Protein AF-A0AA36IV49-F1 (afdb_monomer)

Solvent-accessible surface area (backbone atoms only — not comparable to full-atom values): 16093 Å² total; per-residue (Å²): 130,88,48,65,39,66,54,90,81,41,72,54,57,78,68,76,46,79,55,60,28,55,92,92,51,62,43,22,56,80,76,30,64,68,56,35,51,57,26,57,74,36,74,70,32,39,54,48,52,48,50,54,49,69,67,44,83,55,65,68,63,36,50,59,53,50,68,61,41,59,74,89,51,40,64,59,48,53,53,53,53,76,62,61,45,52,22,64,20,46,98,88,40,71,29,67,52,38,70,33,85,71,86,52,51,37,56,37,91,51,101,77,60,68,21,22,65,91,42,29,70,66,60,40,47,62,35,52,76,35,92,63,24,57,58,49,54,55,44,49,57,50,46,56,54,48,50,58,66,39,55,73,54,62,78,63,70,61,80,82,78,49,73,67,56,51,49,55,50,51,53,50,53,52,52,50,51,51,51,50,35,62,74,56,70,51,74,92,73,76,84,59,92,89,60,87,76,75,57,77,58,79,66,80,80,57,84,86,45,74,69,42,42,21,49,48,49,16,60,33,54,36,45,47,26,28,22,73,77,75,66,46,83,38,81,47,78,92,41,76,65,44,42,75,43,91,49,68,60,59,36,63,44,82,78,31,68,73,54,36,53,50,64,79,50,63,74,80,76,79,80,129

Radius of gyration: 28.38 Å; Cα contacts (8 Å, |Δi|>4): 246; chains: 1; bounding box: 61×55×82 Å

Sequence (272 aa):
MPRLCQNTDCCFAKMGGRQRVAAGAECCMFCDHEAMETACLAASGRRSVLRSLKAMTEPIFRNIALEQVPTEYKGHFSRGLASARFCGGFEGEACVFALQKTGGPARVEKRQAGSCLFCDPVAVGAKVDMLGGVEEIAGARTRADIQTLLKPKQRRLGAPATAAQKKIYRERVLADKARGRKHAGRPKERAAPGAVVDNSAPAPPAKRSAKAAGLERWALHCAWAQCEACGLMLARDLTQKSLTRDQKVTAPPLQCRRYRSARDHPAPKLAD

Secondary structure (DSSP, 8-state):
-PPPP--TT-HHHHTT--PPPPTT-SS-TTT-HHHHHHHHHSHHHHHHHHHHHHH--SHHHHHHHHHTS-HHHHHHHHHHHHT--B---BTTB--HHHH-SSS---B-SSTT-SS-GGG-HHHHHHHHTSTTHHHHHHHHHHHHHHHHHHHHHHTT--SPPPHHHHHHHHHHHHHHHHHHHHHTT--SSPPPTT----S---PPP--S-HHHHHHHHHHHHTSEEEETTT--EEEPP--HHHHHS---SEE-GGG-HHHHHHHHSPPPPPP-

pLDDT: mean 74.3, std 14.41, range [42.06, 97.5]

Nearest PDB structures (foldseek):
  7p7p-assembly1_A  TM=3.913E-01  e=8.236E+00  Homo sapiens

Mean predicted aligned error: 19.76 Å

Structure (mmCIF, N/CA/C/O backbone):
data_AF-A0AA36IV49-F1
#
_entry.id   AF-A0AA36IV49-F1
#
loop_
_atom_site.group_PDB
_atom_site.id
_atom_site.type_symbol
_atom_site.label_atom_id
_atom_site.label_alt_id
_atom_site.label_comp_id
_atom_site.label_asym_id
_atom_site.label_entity_id
_atom_site.label_seq_id
_atom_site.pdbx_PDB_ins_code
_atom_site.Cartn_x
_atom_site.Cartn_y
_atom_site.Cartn_z
_atom_site.occupancy
_atom_site.B_iso_or_equiv
_atom_site.auth_seq_id
_atom_site.auth_comp_id
_atom_site.auth_asym_id
_atom_site.auth_atom_id
_atom_site.pdbx_PDB_model_num
ATOM 1 N N . MET A 1 1 ? -5.137 17.772 9.068 1.00 52.72 1 MET A N 1
ATOM 2 C CA . MET A 1 1 ? -4.355 16.844 9.916 1.00 52.72 1 MET A CA 1
ATOM 3 C C . MET A 1 1 ? -5.345 15.958 10.669 1.00 52.72 1 MET A C 1
ATOM 5 O O . MET A 1 1 ? -6.340 16.512 11.119 1.00 52.72 1 MET A O 1
ATOM 9 N N . PRO A 1 2 ? -5.179 14.625 10.751 1.00 59.16 2 PRO A N 1
ATOM 10 C CA . PRO A 1 2 ? -6.019 13.811 11.634 1.00 59.16 2 PRO A CA 1
ATOM 11 C C . PRO A 1 2 ? -5.780 14.231 13.091 1.00 59.16 2 PRO A C 1
ATOM 13 O O . PRO A 1 2 ? -4.623 14.350 13.491 1.00 59.16 2 PRO A O 1
ATOM 16 N N . ARG A 1 3 ? -6.854 14.491 13.846 1.00 74.62 3 ARG A N 1
ATOM 17 C CA . ARG A 1 3 ? -6.775 14.832 15.273 1.00 74.62 3 ARG A CA 1
ATOM 18 C C . ARG A 1 3 ? -6.528 13.561 16.089 1.00 74.62 3 ARG A C 1
ATOM 20 O O . ARG A 1 3 ? -7.108 12.514 15.783 1.00 74.62 3 ARG A O 1
ATOM 27 N N . LEU A 1 4 ? -5.624 13.660 17.060 1.00 82.56 4 LEU A N 1
ATOM 28 C CA . LEU A 1 4 ? -5.376 12.622 18.060 1.00 82.56 4 LEU A CA 1
ATOM 29 C C . LEU A 1 4 ? -6.402 12.754 19.192 1.00 82.56 4 LEU A C 1
ATOM 31 O O . LEU A 1 4 ? -6.992 13.819 19.359 1.00 82.56 4 LEU A O 1
ATOM 35 N N . CYS A 1 5 ? -6.615 11.663 19.927 1.00 87.81 5 CYS A N 1
ATOM 36 C CA . CYS A 1 5 ? -7.454 11.654 21.124 1.00 87.81 5 CYS A CA 1
ATOM 37 C C . CYS A 1 5 ? -6.896 12.634 22.161 1.00 87.81 5 CYS A C 1
ATOM 39 O O . CYS A 1 5 ? -5.693 12.602 22.416 1.00 87.81 5 CYS A O 1
ATOM 41 N N . GLN A 1 6 ? -7.754 13.477 22.741 1.00 87.81 6 GLN A N 1
ATOM 42 C CA . GLN A 1 6 ? -7.341 14.462 23.745 1.00 87.81 6 GLN A CA 1
ATOM 43 C C . GLN A 1 6 ? -7.248 13.882 25.163 1.00 87.81 6 GLN A C 1
ATOM 45 O O . GLN A 1 6 ? -6.562 14.457 26.000 1.00 87.81 6 GLN A O 1
ATOM 50 N N . ASN A 1 7 ? -7.869 12.725 25.426 1.00 88.44 7 ASN A N 1
ATOM 51 C CA . ASN A 1 7 ? -7.731 12.034 26.709 1.00 88.44 7 ASN A CA 1
ATOM 52 C C . ASN A 1 7 ? -6.258 11.632 26.956 1.00 88.44 7 ASN A C 1
ATOM 54 O O . ASN A 1 7 ? -5.695 10.815 26.219 1.00 88.44 7 ASN A O 1
ATOM 58 N N . THR A 1 8 ? -5.656 12.201 28.004 1.00 85.06 8 THR A N 1
ATOM 59 C CA . THR A 1 8 ? -4.257 11.999 28.424 1.00 85.06 8 THR A CA 1
ATOM 60 C C . THR A 1 8 ? -3.951 10.556 28.817 1.00 85.06 8 THR A C 1
ATOM 62 O O . THR A 1 8 ? -2.810 10.101 28.679 1.00 85.06 8 THR A O 1
ATOM 65 N N . ASP A 1 9 ? -4.976 9.810 29.217 1.00 86.88 9 ASP A N 1
ATOM 66 C CA . ASP A 1 9 ? -4.894 8.406 29.616 1.00 86.88 9 ASP A CA 1
ATOM 67 C C . ASP A 1 9 ? -5.326 7.450 28.505 1.00 86.88 9 ASP A C 1
ATOM 69 O O . ASP A 1 9 ? -5.416 6.239 28.702 1.00 86.88 9 ASP A O 1
ATOM 73 N N . CYS A 1 10 ? -5.510 7.962 27.283 1.00 87.69 10 CYS A N 1
ATOM 74 C CA . CYS A 1 10 ? -5.779 7.131 26.122 1.00 87.69 10 CYS A CA 1
ATOM 75 C C . CYS A 1 10 ? -4.578 6.221 25.817 1.00 87.69 10 CYS A C 1
ATOM 77 O O . CYS A 1 10 ? -3.611 6.610 25.150 1.00 87.69 10 CYS A O 1
ATOM 79 N N . CYS A 1 11 ? -4.677 4.962 26.242 1.00 84.12 11 CYS A N 1
ATOM 80 C CA . CYS A 1 11 ? -3.698 3.917 25.946 1.00 84.12 11 CYS A CA 1
ATOM 81 C C . CYS A 1 11 ? -3.511 3.701 24.430 1.00 84.12 11 CYS A C 1
ATOM 83 O O . CYS A 1 11 ? -2.431 3.315 23.984 1.00 84.12 11 CYS A O 1
ATOM 85 N N . PHE A 1 12 ? -4.518 4.042 23.616 1.00 81.06 12 PHE A N 1
ATOM 86 C CA . PHE A 1 12 ? -4.453 3.943 22.157 1.00 81.06 12 PHE A CA 1
ATOM 87 C C . PHE A 1 12 ? -3.630 5.060 21.503 1.00 81.06 12 PHE A C 1
ATOM 89 O O . PHE A 1 12 ? -2.969 4.809 20.497 1.00 81.06 12 PHE A O 1
ATOM 96 N N . ALA A 1 13 ? -3.640 6.277 22.059 1.00 76.88 13 ALA A N 1
ATOM 97 C CA . ALA A 1 13 ? -2.910 7.418 21.505 1.00 76.88 13 ALA A CA 1
ATOM 98 C C . ALA A 1 13 ? -1.395 7.322 21.754 1.00 76.88 13 ALA A C 1
ATOM 100 O O . ALA A 1 13 ? -0.606 7.685 20.879 1.00 76.88 13 ALA A O 1
ATOM 101 N N . LYS A 1 14 ? -0.989 6.789 22.916 1.00 71.00 14 LYS A N 1
ATOM 102 C CA . LYS A 1 14 ? 0.421 6.699 23.342 1.00 71.00 14 LYS A CA 1
ATOM 103 C C . LYS A 1 14 ? 1.276 5.764 22.470 1.00 71.00 14 LYS A C 1
ATOM 105 O O . LYS A 1 14 ? 2.475 5.974 22.351 1.00 71.00 14 LYS A O 1
ATOM 110 N N . MET A 1 15 ? 0.675 4.778 21.801 1.00 63.12 15 MET A N 1
ATOM 111 C CA . MET A 1 15 ? 1.409 3.676 21.151 1.00 63.12 15 MET A CA 1
ATOM 112 C C . MET A 1 15 ? 1.498 3.780 19.618 1.00 63.12 15 MET A C 1
ATOM 114 O O . MET A 1 15 ? 1.665 2.782 18.919 1.00 63.12 15 MET A O 1
ATOM 118 N N . GLY A 1 16 ? 1.346 4.979 19.046 1.00 54.44 16 GLY A N 1
ATOM 119 C CA . GLY A 1 16 ? 1.478 5.200 17.595 1.00 54.44 16 GLY A CA 1
ATOM 120 C C . GLY A 1 16 ? 0.308 4.669 16.751 1.00 54.44 16 GLY A C 1
ATOM 121 O O . GLY A 1 16 ? 0.227 4.950 15.548 1.00 54.44 16 GLY A O 1
ATOM 122 N N . GLY A 1 17 ? -0.649 3.978 17.376 1.00 56.47 17 GLY A N 1
ATOM 123 C CA . GLY A 1 17 ? -1.964 3.706 16.820 1.00 56.47 17 GLY A CA 1
ATOM 124 C C . GLY A 1 17 ? -2.728 5.016 16.701 1.00 56.47 17 GLY A C 1
ATOM 125 O O . GLY A 1 17 ? -3.335 5.483 17.653 1.00 56.47 17 GLY A O 1
ATOM 126 N N . ARG A 1 18 ? -2.697 5.648 15.524 1.00 58.72 18 ARG A N 1
ATOM 127 C CA . ARG A 1 18 ? -3.462 6.875 15.248 1.00 58.72 18 ARG A CA 1
ATOM 128 C C . ARG A 1 18 ? -4.962 6.562 15.189 1.00 58.72 18 ARG A C 1
ATOM 130 O O . ARG A 1 18 ? -5.554 6.637 14.106 1.00 58.72 18 ARG A O 1
ATOM 137 N N . GLN A 1 19 ? -5.567 6.173 16.314 1.00 69.31 19 GLN A N 1
ATOM 138 C CA . GLN A 1 19 ? -7.015 6.142 16.459 1.00 69.31 19 GLN A CA 1
ATOM 139 C C . GLN A 1 19 ? -7.506 7.550 16.170 1.00 69.31 19 GLN A C 1
ATOM 141 O O . GLN A 1 19 ? -7.058 8.532 16.763 1.00 69.31 19 GLN A O 1
ATOM 146 N N . ARG A 1 20 ? -8.328 7.646 15.131 1.00 72.44 20 ARG A N 1
ATOM 147 C CA . ARG A 1 20 ? -8.752 8.933 14.603 1.00 72.44 20 ARG A CA 1
ATOM 148 C C . ARG A 1 20 ? -9.962 9.376 15.387 1.00 72.44 20 ARG A C 1
ATOM 150 O O . ARG A 1 20 ? -10.909 8.610 15.539 1.00 72.44 20 ARG A O 1
ATOM 157 N N . VAL A 1 21 ? -9.928 10.624 15.809 1.00 81.00 21 VAL A N 1
ATOM 158 C CA . VAL A 1 21 ? -11.097 11.283 16.364 1.00 81.00 21 VAL A CA 1
ATOM 159 C C . VAL A 1 21 ? -11.998 11.724 15.208 1.00 81.00 21 VAL A C 1
ATOM 161 O O . VAL A 1 21 ? -11.503 12.167 14.162 1.00 81.00 21 VAL A O 1
ATOM 164 N N . ALA A 1 22 ? -13.310 11.530 15.356 1.00 77.38 22 ALA A N 1
ATOM 165 C CA . ALA A 1 22 ? -14.288 12.020 14.391 1.00 77.38 22 ALA A CA 1
ATOM 166 C C . ALA A 1 22 ? -14.249 13.557 14.323 1.00 77.38 22 ALA A C 1
ATOM 168 O O . ALA A 1 22 ? -13.763 14.225 15.235 1.00 77.38 22 ALA A O 1
ATOM 169 N N . ALA A 1 23 ? -14.730 14.139 13.225 1.00 76.38 23 ALA A N 1
ATOM 170 C CA . ALA A 1 23 ? -14.831 15.592 13.141 1.00 76.38 23 ALA A CA 1
ATOM 171 C C . ALA A 1 23 ? -15.814 16.091 14.214 1.00 76.38 23 ALA A C 1
ATOM 173 O O . ALA A 1 23 ? -16.956 15.650 14.228 1.00 76.38 23 ALA A O 1
ATOM 174 N N . GLY A 1 24 ? -15.350 16.972 15.104 1.00 82.75 24 GLY A N 1
ATOM 175 C CA . GLY A 1 24 ? -16.152 17.512 16.208 1.00 82.75 24 GLY A CA 1
ATOM 176 C C . GLY A 1 24 ? -16.057 16.741 17.527 1.00 82.75 24 GLY A C 1
ATOM 177 O O . GLY A 1 24 ? -16.502 17.265 18.535 1.00 82.75 24 GLY A O 1
ATOM 178 N N . ALA A 1 25 ? -15.438 15.558 17.552 1.00 85.56 25 ALA A N 1
ATOM 179 C CA . ALA A 1 25 ? -15.198 14.835 18.799 1.00 85.56 25 ALA A CA 1
ATOM 180 C C . ALA A 1 25 ? -13.862 15.252 19.444 1.00 85.56 25 ALA A C 1
ATOM 182 O O . ALA A 1 25 ? -12.925 15.676 18.753 1.00 85.56 25 ALA A O 1
ATOM 183 N N . GLU A 1 26 ? -13.772 15.104 20.765 1.00 87.12 26 GLU A N 1
ATOM 184 C CA . GLU A 1 26 ? -12.554 15.347 21.557 1.00 87.12 26 GLU A CA 1
ATOM 185 C C . GLU A 1 26 ? -11.795 14.041 21.844 1.00 87.12 26 GLU A C 1
ATOM 187 O O . GLU A 1 26 ? -10.559 13.993 21.829 1.00 87.12 26 GLU A O 1
ATOM 192 N N . CYS A 1 27 ? -12.537 12.942 21.994 1.00 90.62 27 CYS A N 1
ATOM 193 C CA . CYS A 1 27 ? -12.022 11.622 22.335 1.00 90.62 27 CYS A CA 1
ATOM 194 C C . CYS A 1 27 ? -12.157 10.626 21.176 1.00 90.62 27 CYS A C 1
ATOM 196 O O . CYS A 1 27 ? -12.997 10.756 20.285 1.00 90.62 27 CYS A O 1
ATOM 198 N N . CYS A 1 28 ? -11.295 9.605 21.152 1.00 91.00 28 CYS A N 1
ATOM 199 C CA . CYS A 1 28 ? -11.477 8.493 20.224 1.00 91.00 28 CYS A CA 1
ATOM 200 C C . CYS A 1 28 ? -12.662 7.624 20.657 1.00 91.00 28 CYS A C 1
ATOM 202 O O . CYS A 1 28 ? -13.015 7.596 21.831 1.00 91.00 28 CYS A O 1
ATOM 204 N N . MET A 1 29 ? -13.209 6.840 19.727 1.00 92.25 29 MET A N 1
ATOM 205 C CA . MET A 1 29 ? -14.388 6.005 19.991 1.00 92.25 29 MET A CA 1
ATOM 206 C C . MET A 1 29 ? -14.214 4.972 21.114 1.00 92.25 29 MET A C 1
ATOM 208 O O . MET A 1 29 ? -15.203 4.451 21.589 1.00 92.25 29 MET A O 1
ATOM 212 N N . PHE A 1 30 ? -12.981 4.634 21.510 1.00 93.31 30 PHE A N 1
ATOM 213 C CA . PHE A 1 30 ? -12.718 3.703 22.618 1.00 93.31 30 PHE A CA 1
ATOM 214 C C . PHE A 1 30 ? -12.578 4.404 23.976 1.00 93.31 30 PHE A C 1
ATOM 216 O O . PHE A 1 30 ? -12.456 3.731 24.988 1.00 93.31 30 PHE A O 1
ATOM 223 N N . CYS A 1 31 ? -12.544 5.737 23.994 1.00 93.06 31 CYS A N 1
ATOM 224 C CA . CYS A 1 31 ? -12.509 6.548 25.212 1.00 93.06 31 CYS A CA 1
ATOM 225 C C . CYS A 1 31 ? -13.849 7.249 25.482 1.00 93.06 31 CYS A C 1
ATOM 227 O O . CYS A 1 31 ? -13.958 7.957 26.473 1.00 93.06 31 CYS A O 1
ATOM 229 N N . ASP A 1 32 ? -14.824 7.093 24.588 1.00 93.50 32 ASP A N 1
ATOM 230 C CA . ASP A 1 32 ? -16.143 7.714 24.646 1.00 93.50 32 ASP A CA 1
ATOM 231 C C . ASP A 1 32 ? -17.195 6.600 24.556 1.00 93.50 32 ASP A C 1
ATOM 233 O O . ASP A 1 32 ? -17.377 5.983 23.499 1.00 93.50 32 ASP A O 1
ATOM 237 N N . HIS A 1 33 ? -17.821 6.294 25.695 1.00 93.38 33 HIS A N 1
ATOM 238 C CA . HIS A 1 33 ? -18.758 5.180 25.825 1.00 93.38 33 HIS A CA 1
ATOM 239 C C . HIS A 1 33 ? -20.028 5.408 24.994 1.00 93.38 33 HIS A C 1
ATOM 241 O O . HIS A 1 33 ? -20.476 4.497 24.298 1.00 93.38 33 HIS A O 1
ATOM 247 N N . GLU A 1 34 ? -20.555 6.634 24.981 1.00 94.19 34 GLU A N 1
ATOM 248 C CA . GLU A 1 34 ? -21.747 6.990 24.203 1.00 94.19 34 GLU A CA 1
ATOM 249 C C . GLU A 1 34 ? -21.477 6.879 22.697 1.00 94.19 34 GLU A C 1
ATOM 251 O O . GLU A 1 34 ? -22.286 6.326 21.940 1.00 94.19 34 GLU A O 1
ATOM 256 N N . ALA A 1 35 ? -20.302 7.330 22.243 1.00 93.06 35 ALA A N 1
ATOM 257 C CA . ALA A 1 35 ? -19.902 7.180 20.848 1.00 93.06 35 ALA A CA 1
ATOM 258 C C . ALA A 1 35 ? -19.701 5.707 20.452 1.00 93.06 35 ALA A C 1
ATOM 260 O O . ALA A 1 35 ? -20.051 5.323 19.328 1.00 93.06 35 ALA A O 1
ATOM 261 N N . MET A 1 36 ? -19.148 4.871 21.341 1.00 95.69 36 MET A N 1
ATOM 262 C CA . MET A 1 36 ? -19.016 3.427 21.112 1.00 95.69 36 MET A CA 1
ATOM 263 C C . MET A 1 36 ? -20.385 2.757 20.984 1.00 95.69 36 MET A C 1
ATOM 265 O O . MET A 1 36 ? -20.605 1.982 20.048 1.00 95.69 36 MET A O 1
ATOM 269 N N . GLU A 1 37 ? -21.306 3.064 21.892 1.00 96.06 37 GLU A N 1
ATOM 270 C CA . GLU A 1 37 ? -22.657 2.511 21.910 1.00 96.06 37 GLU A CA 1
ATOM 271 C C . GLU A 1 37 ? -23.435 2.915 20.654 1.00 96.06 37 GLU A C 1
ATOM 273 O O . GLU A 1 37 ? -23.913 2.054 19.907 1.00 96.06 37 GLU A O 1
ATOM 278 N N . THR A 1 38 ? -23.415 4.206 20.317 1.00 95.62 38 THR A N 1
ATOM 279 C CA . THR A 1 38 ? -24.004 4.743 19.081 1.00 95.62 38 THR A CA 1
ATOM 280 C C . THR A 1 38 ? -23.428 4.056 17.839 1.00 95.62 38 THR A C 1
ATOM 282 O O . THR A 1 38 ? -24.157 3.670 16.918 1.00 95.62 38 THR A O 1
ATOM 285 N N . ALA A 1 39 ? -22.108 3.838 17.798 1.00 95.44 39 ALA A N 1
ATOM 286 C CA . ALA A 1 39 ? -21.469 3.116 16.703 1.00 95.44 39 ALA A CA 1
ATOM 287 C C . ALA A 1 39 ? -21.885 1.635 16.657 1.00 95.44 39 ALA A C 1
ATOM 289 O O . ALA A 1 39 ? -21.989 1.063 15.568 1.00 95.44 39 ALA A O 1
ATOM 290 N N . CYS A 1 40 ? -22.127 0.999 17.802 1.00 97.19 40 CYS A N 1
ATOM 291 C CA . CYS A 1 40 ? -22.553 -0.394 17.866 1.00 97.19 40 CYS A CA 1
ATOM 292 C C . CYS A 1 40 ? -23.998 -0.598 17.400 1.00 97.19 40 CYS A C 1
ATOM 294 O O . CYS A 1 40 ? -24.274 -1.645 16.813 1.00 97.19 40 CYS A O 1
ATOM 296 N N . LEU A 1 41 ? -24.882 0.394 17.544 1.00 96.62 41 LEU A N 1
ATOM 297 C CA . LEU A 1 41 ? -26.258 0.339 17.029 1.00 96.62 41 LEU A CA 1
ATOM 298 C C . LEU A 1 41 ? -26.299 0.293 15.490 1.00 96.62 41 LEU A C 1
ATOM 300 O O . LEU A 1 41 ? -27.043 -0.492 14.890 1.00 96.62 41 LEU A O 1
ATOM 304 N N . ALA A 1 42 ? -25.429 1.052 14.820 1.00 96.31 42 ALA A N 1
ATOM 305 C CA . ALA A 1 42 ? -25.372 1.106 13.361 1.00 96.31 42 ALA A CA 1
ATOM 306 C C . ALA A 1 42 ? -24.496 -0.007 12.747 1.00 96.31 42 ALA A C 1
ATOM 308 O O . ALA A 1 42 ? -23.351 -0.231 13.139 1.00 96.31 42 ALA A O 1
ATOM 309 N N . ALA A 1 43 ? -24.963 -0.657 11.674 1.00 93.75 43 ALA A N 1
ATOM 310 C CA . ALA A 1 43 ? -24.171 -1.674 10.966 1.00 93.75 43 ALA A CA 1
ATOM 311 C C . ALA A 1 43 ? -22.846 -1.124 10.393 1.00 93.75 43 ALA A C 1
ATOM 313 O O . ALA A 1 43 ? -21.823 -1.816 10.378 1.00 93.75 43 ALA A O 1
ATOM 314 N N . SER A 1 44 ? -22.851 0.126 9.923 1.00 90.56 44 SER A N 1
ATOM 315 C CA . SER A 1 44 ? -21.656 0.837 9.454 1.00 90.56 44 SER A CA 1
ATOM 316 C C . SER A 1 44 ? -20.678 1.128 10.597 1.00 90.56 44 SER A C 1
ATOM 318 O O . SER A 1 44 ? -19.468 0.947 10.422 1.00 90.56 44 SER A O 1
ATOM 320 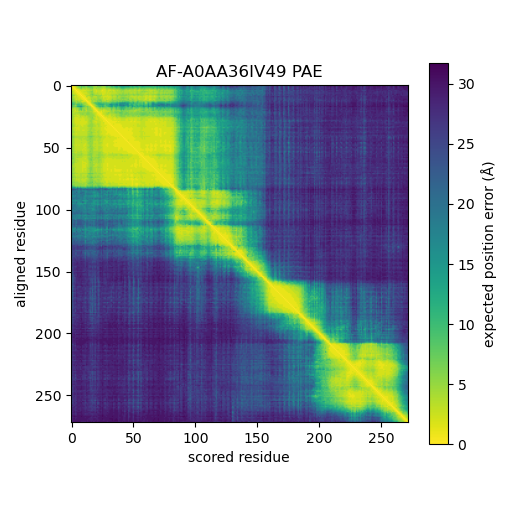N N . GLY A 1 45 ? -21.193 1.505 11.770 1.00 93.62 45 GLY A N 1
ATOM 321 C CA . GLY A 1 45 ? -20.407 1.737 12.976 1.00 93.62 45 GLY A CA 1
ATOM 322 C C . GLY A 1 45 ? -19.758 0.451 13.488 1.00 93.62 45 GLY A C 1
ATOM 323 O O . GLY A 1 45 ? -18.537 0.425 13.639 1.00 93.62 45 GLY A O 1
ATOM 324 N N . ARG A 1 46 ? -20.499 -0.668 13.565 1.00 95.62 46 ARG A N 1
ATOM 325 C CA . ARG A 1 46 ? -19.934 -1.999 13.880 1.00 95.62 46 ARG A CA 1
ATOM 326 C C . ARG A 1 46 ? -18.794 -2.384 12.938 1.00 95.62 46 ARG A C 1
ATOM 328 O O . ARG A 1 46 ? -17.735 -2.827 13.376 1.00 95.62 46 ARG A O 1
ATOM 335 N N . ARG A 1 47 ? -18.941 -2.159 11.626 1.00 90.88 47 ARG A N 1
ATOM 336 C CA . ARG A 1 47 ? -17.839 -2.393 10.668 1.00 90.88 47 ARG A CA 1
ATOM 337 C C . ARG A 1 47 ? -16.626 -1.498 10.944 1.00 90.88 47 ARG A C 1
ATOM 339 O O . ARG A 1 47 ? -15.497 -1.938 10.721 1.00 90.88 47 ARG A O 1
ATOM 346 N N . SER A 1 48 ? -16.843 -0.261 11.387 1.00 90.00 48 SER A N 1
ATOM 347 C CA . SER A 1 48 ? -15.775 0.676 11.749 1.00 90.00 48 SER A CA 1
ATOM 348 C C . SER A 1 48 ? -15.025 0.211 12.999 1.00 90.00 48 SER A C 1
ATOM 350 O O . SER A 1 48 ? -13.804 0.065 12.945 1.00 90.00 48 SER A O 1
ATOM 352 N N . VAL A 1 49 ? -15.749 -0.132 14.069 1.00 93.38 49 VAL A N 1
ATOM 353 C CA . VAL A 1 49 ? -15.182 -0.661 15.321 1.00 93.38 49 VAL A CA 1
ATOM 354 C C . VAL A 1 49 ? -14.395 -1.942 15.049 1.00 93.38 49 VAL A C 1
ATOM 356 O O . VAL A 1 49 ? -13.224 -2.039 15.410 1.00 93.38 49 VAL A O 1
ATOM 359 N N . LEU A 1 50 ? -14.967 -2.889 14.296 1.00 92.75 50 LEU A N 1
ATOM 360 C CA . LEU A 1 50 ? -14.280 -4.133 13.944 1.00 92.75 50 LEU A CA 1
ATOM 361 C C . LEU A 1 50 ? -13.003 -3.877 13.131 1.00 92.75 50 LEU A C 1
ATOM 363 O O . LEU A 1 50 ? -11.996 -4.557 13.318 1.00 92.75 50 LEU A O 1
ATOM 367 N N . ARG A 1 51 ? -13.018 -2.898 12.219 1.00 86.50 51 ARG A N 1
ATOM 368 C CA . ARG A 1 51 ? -11.823 -2.507 11.462 1.00 86.50 51 ARG A CA 1
ATOM 369 C C . ARG A 1 51 ? -10.745 -1.941 12.385 1.00 86.50 51 ARG A C 1
ATOM 371 O O . ARG A 1 51 ? -9.583 -2.293 12.202 1.00 86.50 51 ARG A O 1
ATOM 378 N N . SER A 1 52 ? -11.124 -1.100 13.343 1.00 88.31 52 SER A N 1
ATOM 379 C CA . SER A 1 52 ? -10.212 -0.547 14.345 1.00 88.31 52 SER A CA 1
ATOM 380 C C . SER A 1 52 ? -9.605 -1.644 15.219 1.00 88.31 52 SER A C 1
ATOM 382 O O . SER A 1 52 ? -8.386 -1.690 15.349 1.00 88.31 52 SER A O 1
ATOM 384 N N . LEU A 1 53 ? -10.417 -2.582 15.716 1.00 89.88 53 LEU A N 1
ATOM 385 C CA . LEU A 1 53 ? -9.949 -3.732 16.499 1.00 89.88 53 LEU A CA 1
ATOM 386 C C . LEU A 1 53 ? -9.002 -4.640 15.692 1.00 89.88 53 LEU A C 1
ATOM 388 O O . LEU A 1 53 ? -7.999 -5.109 16.217 1.00 89.88 53 LEU A O 1
ATOM 392 N N . LYS A 1 54 ? -9.267 -4.858 14.394 1.00 86.06 54 LYS A N 1
ATOM 393 C CA . LYS A 1 54 ? -8.374 -5.627 13.499 1.00 86.06 54 LYS A CA 1
ATOM 394 C C . LYS A 1 54 ? -7.058 -4.918 13.180 1.00 86.06 54 LYS A C 1
ATOM 396 O O . LYS A 1 54 ? -6.114 -5.577 12.759 1.00 86.06 54 LYS A O 1
ATOM 401 N N . ALA A 1 55 ? -7.017 -3.593 13.295 1.00 80.00 55 ALA A N 1
ATOM 402 C CA . ALA A 1 55 ? -5.807 -2.812 13.065 1.00 80.00 55 ALA A CA 1
ATOM 403 C C . ALA A 1 55 ? -4.879 -2.793 14.291 1.00 80.00 55 ALA A C 1
ATOM 405 O O . ALA A 1 55 ? -3.716 -2.424 14.154 1.00 80.00 55 ALA A O 1
ATOM 406 N N . MET A 1 56 ? -5.377 -3.186 15.468 1.00 84.25 56 MET A N 1
ATOM 407 C CA . MET A 1 56 ? -4.566 -3.356 16.671 1.00 84.25 56 MET A CA 1
ATOM 408 C C . MET A 1 56 ? -3.774 -4.662 16.555 1.00 84.25 56 MET A C 1
ATOM 410 O O . MET A 1 56 ? -4.353 -5.749 16.540 1.00 84.25 56 MET A O 1
ATOM 414 N N . THR A 1 57 ? -2.451 -4.548 16.431 1.00 75.44 57 THR A N 1
ATOM 415 C CA . THR A 1 57 ? -1.545 -5.701 16.337 1.00 75.44 57 THR A CA 1
ATOM 416 C C . THR A 1 57 ? -1.366 -6.387 17.686 1.00 75.44 57 THR A C 1
ATOM 418 O O . THR A 1 57 ? -1.411 -7.613 17.756 1.00 75.44 57 THR A O 1
ATOM 421 N N . GLU A 1 58 ? -1.235 -5.603 18.756 1.00 81.06 58 GLU A N 1
ATOM 422 C CA . GLU A 1 58 ? -0.993 -6.123 20.102 1.00 81.06 58 GLU A CA 1
ATOM 423 C C . GLU A 1 58 ? -2.279 -6.672 20.748 1.00 81.06 58 GLU A C 1
ATOM 425 O O . GLU A 1 58 ? -3.284 -5.950 20.830 1.00 81.06 58 GLU A O 1
ATOM 430 N N . PRO A 1 59 ? -2.270 -7.920 21.257 1.00 83.94 59 PRO A N 1
ATOM 431 C CA . PRO A 1 59 ? -3.428 -8.528 21.911 1.00 83.94 59 PRO A CA 1
ATOM 432 C C . PRO A 1 59 ? -3.930 -7.752 23.129 1.00 83.94 59 PRO A C 1
ATOM 434 O O . PRO A 1 59 ? -5.137 -7.617 23.293 1.00 83.94 59 PRO A O 1
ATOM 437 N N . ILE A 1 60 ? -3.019 -7.203 23.938 1.00 87.12 60 ILE A N 1
ATOM 438 C CA . ILE A 1 60 ? -3.354 -6.490 25.179 1.00 87.12 60 ILE A CA 1
ATOM 439 C C . ILE A 1 60 ? -4.279 -5.302 24.889 1.00 87.12 60 ILE A C 1
ATOM 441 O O . ILE A 1 60 ? -5.365 -5.210 25.452 1.00 87.12 60 ILE A O 1
ATOM 445 N N . PHE A 1 61 ? -3.915 -4.432 23.942 1.00 86.31 61 PHE A N 1
ATOM 446 C CA . PHE A 1 61 ? -4.740 -3.267 23.598 1.00 86.31 61 PHE A CA 1
ATOM 447 C C . PHE A 1 61 ? -6.062 -3.654 22.951 1.00 86.31 61 PHE A C 1
ATOM 449 O O . PHE A 1 61 ? -7.078 -3.005 23.180 1.00 86.31 61 PHE A O 1
ATOM 456 N N . ARG A 1 62 ? -6.062 -4.723 22.152 1.00 89.81 62 ARG A N 1
ATOM 457 C CA . ARG A 1 62 ? -7.291 -5.255 21.569 1.00 89.81 62 ARG A CA 1
ATOM 458 C C . ARG A 1 62 ? -8.245 -5.773 22.646 1.00 89.81 62 ARG A C 1
ATOM 460 O O . ARG A 1 62 ? -9.442 -5.546 22.513 1.00 89.81 62 ARG A O 1
ATOM 467 N N . ASN A 1 63 ? -7.737 -6.414 23.696 1.00 90.69 63 ASN A N 1
ATOM 468 C CA . ASN A 1 63 ? -8.551 -6.882 24.818 1.00 90.69 63 ASN A CA 1
ATOM 469 C C . ASN A 1 63 ? -9.119 -5.702 25.618 1.00 90.69 63 ASN A C 1
ATOM 471 O O . ASN A 1 63 ? -10.328 -5.648 25.810 1.00 90.69 63 ASN A O 1
ATOM 475 N N . ILE A 1 64 ? -8.292 -4.702 25.943 1.00 91.62 64 ILE A N 1
ATOM 476 C CA . ILE A 1 64 ? -8.748 -3.461 26.598 1.00 91.62 64 ILE A CA 1
ATOM 477 C C . ILE A 1 64 ? -9.834 -2.774 25.754 1.00 91.62 64 ILE A C 1
ATOM 479 O O . ILE A 1 64 ? -10.867 -2.358 26.264 1.00 91.62 64 ILE A O 1
ATOM 483 N N . ALA A 1 65 ? -9.648 -2.687 24.434 1.00 93.00 65 ALA A N 1
ATOM 484 C CA . ALA A 1 65 ? -10.642 -2.114 23.530 1.00 93.00 65 ALA A CA 1
ATOM 485 C C . ALA A 1 65 ? -11.949 -2.921 23.476 1.00 93.00 65 ALA A C 1
ATOM 487 O O . ALA A 1 65 ? -13.015 -2.333 23.317 1.00 93.00 65 ALA A O 1
ATOM 488 N N . LEU A 1 66 ? -11.874 -4.252 23.578 1.00 94.12 66 LEU A N 1
ATOM 489 C CA . LEU A 1 66 ? -13.044 -5.132 23.636 1.00 94.12 66 LEU A CA 1
ATOM 490 C C . LEU A 1 66 ? -13.804 -5.001 24.958 1.00 94.12 66 LEU A C 1
ATOM 492 O O . LEU A 1 66 ? -15.017 -5.196 24.967 1.00 94.12 66 LEU A O 1
ATOM 496 N N . GLU A 1 67 ? -13.130 -4.663 26.056 1.00 94.75 67 GLU A N 1
ATOM 497 C CA . GLU A 1 67 ? -13.788 -4.391 27.338 1.00 94.75 67 GLU A CA 1
ATOM 498 C C . GLU A 1 67 ? -14.688 -3.158 27.269 1.00 94.75 67 GLU A C 1
ATOM 500 O O . GLU A 1 67 ? -15.762 -3.183 27.865 1.00 94.75 67 GLU A O 1
ATOM 505 N N . GLN A 1 68 ? -14.306 -2.156 26.467 1.00 95.12 68 GLN A N 1
ATOM 506 C CA . GLN A 1 68 ? -15.092 -0.937 26.221 1.00 95.12 68 GLN A CA 1
ATOM 507 C C . GLN A 1 68 ? -16.318 -1.162 25.322 1.00 95.12 68 GLN A C 1
ATOM 509 O O . GLN A 1 68 ? -17.149 -0.272 25.170 1.00 95.12 68 GLN A O 1
ATOM 514 N N . VAL A 1 69 ? -16.429 -2.320 24.666 1.00 96.38 69 VAL A N 1
ATOM 515 C CA . VAL A 1 69 ? -17.577 -2.632 23.809 1.00 96.38 69 VAL A CA 1
ATOM 516 C C . VAL A 1 69 ? -18.758 -3.082 24.677 1.00 96.38 69 VAL A C 1
ATOM 518 O O . VAL A 1 69 ? -18.559 -3.951 25.531 1.00 96.38 69 VAL A O 1
ATOM 521 N N . PRO A 1 70 ? -19.996 -2.610 24.419 1.00 97.50 70 PRO A N 1
ATOM 522 C CA . PRO A 1 70 ? -21.165 -3.072 25.159 1.00 97.50 70 PRO A CA 1
ATOM 523 C C . PRO A 1 70 ? -21.327 -4.595 25.082 1.00 97.50 70 PRO A C 1
ATOM 525 O O . PRO A 1 70 ? -21.122 -5.211 24.028 1.00 97.50 70 PRO A O 1
ATOM 528 N N . THR A 1 71 ? -21.700 -5.212 26.205 1.00 96.88 71 THR A N 1
ATOM 529 C CA . THR A 1 71 ? -21.707 -6.674 26.391 1.00 96.88 71 THR A CA 1
ATOM 530 C C . THR A 1 71 ? -22.489 -7.412 25.303 1.00 96.88 71 THR A C 1
ATOM 532 O O . THR A 1 71 ? -22.014 -8.424 24.786 1.00 96.88 71 THR A O 1
ATOM 535 N N . GLU A 1 72 ? -23.620 -6.852 24.873 1.00 97.31 72 GLU A N 1
ATOM 536 C CA . GLU A 1 72 ? -24.485 -7.390 23.815 1.00 97.31 72 GLU A CA 1
ATOM 537 C C . GLU A 1 72 ? -23.755 -7.585 22.476 1.00 97.31 72 GLU A C 1
ATOM 539 O O . GLU A 1 72 ? -24.016 -8.535 21.732 1.00 97.31 72 GLU A O 1
ATOM 544 N N . TYR A 1 73 ? -22.783 -6.721 22.172 1.00 96.88 73 TYR A N 1
ATOM 545 C CA . TYR A 1 73 ? -22.041 -6.757 20.915 1.00 96.88 73 TYR A CA 1
ATOM 546 C C . TYR A 1 73 ? -20.694 -7.478 21.020 1.00 96.88 73 TYR A C 1
ATOM 548 O O . TYR A 1 73 ? -20.124 -7.817 19.977 1.00 96.88 73 TYR A O 1
ATOM 556 N N . LYS A 1 74 ? -20.185 -7.786 22.225 1.00 95.00 74 LYS A N 1
ATOM 557 C CA . LYS A 1 74 ? -18.880 -8.463 22.403 1.00 95.00 74 LYS A CA 1
ATOM 558 C C . LYS A 1 74 ? -18.781 -9.741 21.563 1.00 95.00 74 LYS A C 1
ATOM 560 O O . LYS A 1 74 ? -17.814 -9.921 20.824 1.00 95.00 74 LYS A O 1
ATOM 565 N N . GLY A 1 75 ? -19.828 -10.571 21.554 1.00 93.12 75 GLY A N 1
ATOM 566 C CA . GLY A 1 75 ? -19.873 -11.794 20.742 1.00 93.12 75 GLY A CA 1
ATOM 567 C C . GLY A 1 75 ? -19.768 -11.548 19.229 1.00 93.12 75 GLY A C 1
ATOM 568 O O . GLY A 1 75 ? -19.137 -12.330 18.513 1.00 93.12 75 GLY A O 1
ATOM 569 N N . HIS A 1 76 ? -20.332 -10.444 18.722 1.00 93.94 76 HIS A N 1
ATOM 570 C CA . HIS A 1 76 ? -20.205 -10.055 17.314 1.00 93.94 76 HIS A CA 1
ATOM 571 C C . HIS A 1 76 ? -18.748 -9.745 16.953 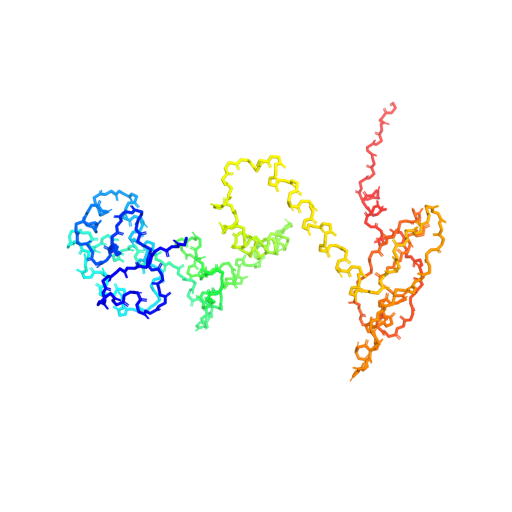1.00 93.94 76 HIS A C 1
ATOM 573 O O . HIS A 1 76 ? -18.236 -10.250 15.949 1.00 93.94 76 HIS A O 1
ATOM 579 N N . PHE A 1 77 ? -18.067 -8.948 17.779 1.00 94.75 77 PHE A N 1
ATOM 580 C CA . PHE A 1 77 ? -16.686 -8.554 17.520 1.00 94.75 77 PHE A CA 1
ATOM 581 C C . PHE A 1 77 ? -15.700 -9.699 17.728 1.00 94.75 77 PHE A C 1
ATOM 583 O O . PHE A 1 77 ? -14.825 -9.866 16.882 1.00 94.75 77 PHE A O 1
ATOM 590 N N . SER A 1 78 ? -15.879 -10.548 18.745 1.00 89.94 78 SER A N 1
ATOM 591 C CA . SER A 1 78 ? -15.056 -11.750 18.943 1.00 89.94 78 SER A CA 1
ATOM 592 C C . SER A 1 78 ? -15.118 -12.682 17.731 1.00 89.94 78 SER A C 1
ATOM 594 O O . SER A 1 78 ? -14.080 -13.080 17.199 1.00 89.94 78 SER A O 1
ATOM 596 N N . ARG A 1 79 ? -16.321 -12.943 17.194 1.00 87.56 79 ARG A N 1
ATOM 597 C CA . ARG A 1 79 ? -16.480 -13.711 15.943 1.00 87.56 79 ARG A CA 1
ATOM 598 C C . ARG A 1 79 ? -15.834 -13.009 14.749 1.00 87.56 79 ARG A C 1
ATOM 600 O O . ARG A 1 79 ? -15.170 -13.649 13.937 1.00 87.56 79 ARG A O 1
ATOM 607 N N . GLY A 1 80 ? -16.009 -11.693 14.633 1.00 87.88 80 GLY A N 1
ATOM 608 C CA . GLY A 1 80 ? -15.413 -10.899 13.560 1.00 87.88 80 GLY A CA 1
ATOM 609 C C . GLY A 1 80 ? -13.882 -10.856 13.613 1.00 87.88 80 GLY A C 1
ATOM 610 O O . GLY A 1 80 ? -13.233 -10.798 12.567 1.00 87.88 80 GLY A O 1
ATOM 611 N N . LEU A 1 81 ? -13.294 -10.883 14.808 1.00 85.75 81 LEU A N 1
ATOM 612 C CA . LEU A 1 81 ? -11.850 -10.925 15.028 1.00 85.75 81 LEU A CA 1
ATOM 613 C C . LEU A 1 81 ? -11.284 -12.310 14.735 1.00 85.75 81 LEU A C 1
ATOM 615 O O . LEU A 1 81 ? -10.310 -12.397 13.993 1.00 85.75 81 LEU A O 1
ATOM 619 N N . ALA A 1 82 ? -11.957 -13.375 15.175 1.00 79.38 82 ALA A N 1
ATOM 620 C CA . ALA A 1 82 ? -11.636 -14.744 14.771 1.00 79.38 82 ALA A CA 1
ATOM 621 C C . ALA A 1 82 ? -11.740 -14.943 13.243 1.00 79.38 82 ALA A C 1
ATOM 623 O O . ALA A 1 82 ? -11.075 -15.794 12.659 1.00 79.38 82 ALA A O 1
ATOM 624 N N . SER A 1 83 ? -12.546 -14.120 12.559 1.00 70.81 83 SER A N 1
ATOM 625 C CA . SER A 1 83 ? -12.660 -14.120 11.098 1.00 70.81 83 SER A CA 1
ATOM 626 C C . SER A 1 83 ? -11.606 -13.260 10.380 1.00 70.81 83 SER A C 1
ATOM 628 O O . SER A 1 83 ? -11.610 -13.206 9.147 1.00 70.81 83 SER A O 1
ATOM 630 N N . ALA A 1 84 ? -10.739 -12.529 11.093 1.00 60.09 84 ALA A N 1
ATOM 631 C CA . ALA A 1 84 ? -9.616 -11.802 10.499 1.00 60.09 84 ALA A CA 1
ATOM 632 C C . ALA A 1 84 ? -8.525 -12.796 10.091 1.00 60.09 84 ALA A C 1
ATOM 634 O O . ALA A 1 84 ? -7.600 -13.078 10.841 1.00 60.09 84 ALA A O 1
ATOM 635 N N . ARG A 1 85 ? -8.667 -13.360 8.893 1.00 66.56 85 ARG A N 1
ATOM 636 C CA . ARG A 1 85 ? -7.748 -14.377 8.391 1.00 66.56 85 ARG A CA 1
ATOM 637 C C . ARG A 1 85 ? -6.533 -13.721 7.774 1.00 66.56 85 ARG A C 1
ATOM 639 O O . ARG A 1 85 ? -6.516 -13.386 6.587 1.00 66.56 85 ARG A O 1
ATOM 646 N N . PHE A 1 86 ? -5.548 -13.491 8.621 1.00 71.38 86 PHE A N 1
ATOM 647 C CA . PHE A 1 86 ? -4.181 -13.352 8.161 1.00 71.38 86 PHE A CA 1
ATOM 648 C C . PHE A 1 86 ? -3.727 -14.701 7.612 1.00 71.38 86 PHE A C 1
ATOM 650 O O . PHE A 1 86 ? -4.213 -15.748 8.042 1.00 71.38 86 PHE A O 1
ATOM 657 N N . CYS A 1 87 ? -2.854 -14.669 6.615 1.00 76.19 87 CYS A N 1
ATOM 658 C CA . CYS A 1 87 ? -2.255 -15.890 6.107 1.00 76.19 87 CYS A CA 1
ATOM 659 C C . CYS A 1 87 ? -1.485 -16.591 7.234 1.00 76.19 87 CYS A C 1
ATOM 661 O O . CYS A 1 87 ? -0.571 -15.987 7.796 1.00 76.19 87 CYS A O 1
ATOM 663 N N . GLY A 1 88 ? -1.842 -17.846 7.533 1.00 73.81 88 GLY A N 1
ATOM 664 C CA . GLY A 1 88 ? -1.160 -18.650 8.553 1.00 73.81 88 GLY A CA 1
ATOM 665 C C . GLY A 1 88 ? 0.291 -18.971 8.200 1.00 73.81 88 GLY A C 1
ATOM 666 O O . GLY A 1 88 ? 1.086 -19.217 9.097 1.00 73.81 88 GLY A O 1
ATOM 667 N N . GLY A 1 89 ? 0.641 -18.891 6.912 1.00 79.19 89 GLY A N 1
ATOM 668 C CA . GLY A 1 89 ? 1.957 -19.271 6.420 1.00 79.19 89 GLY A CA 1
ATOM 669 C C . GLY A 1 89 ? 1.904 -20.522 5.557 1.00 79.19 89 GLY A C 1
ATOM 670 O O . GLY A 1 89 ? 0.827 -20.881 5.079 1.00 79.19 89 GLY A O 1
ATOM 671 N N . PHE A 1 90 ? 3.057 -21.147 5.350 1.00 81.31 90 PHE A N 1
ATOM 672 C CA . PHE A 1 90 ? 3.208 -22.408 4.628 1.00 81.31 90 PHE A CA 1
ATOM 673 C C . PHE A 1 90 ? 4.188 -23.296 5.406 1.00 81.31 90 PHE A C 1
ATOM 675 O O . PHE A 1 90 ? 5.194 -22.791 5.886 1.00 81.31 90 PHE A O 1
ATOM 682 N N . GLU A 1 91 ? 3.857 -24.578 5.599 1.00 80.88 91 GLU A N 1
ATOM 683 C CA . GLU A 1 91 ? 4.718 -25.568 6.285 1.00 80.88 91 GLU A CA 1
ATOM 684 C C . GLU A 1 91 ? 5.257 -25.140 7.668 1.00 80.88 91 GLU A C 1
ATOM 686 O O . GLU A 1 91 ? 6.358 -25.489 8.074 1.00 80.88 91 GLU A O 1
ATOM 691 N N . GLY A 1 92 ? 4.460 -24.385 8.429 1.00 77.12 92 GLY A N 1
ATOM 692 C CA . GLY A 1 92 ? 4.854 -23.898 9.758 1.00 77.12 92 GLY A CA 1
ATOM 693 C C . GLY A 1 92 ? 5.693 -22.616 9.742 1.00 77.12 92 GLY A C 1
ATOM 694 O O . GLY A 1 92 ? 5.907 -22.025 10.800 1.00 77.12 92 GLY A O 1
ATOM 695 N N . GLU A 1 93 ? 6.094 -22.119 8.571 1.00 78.75 93 GLU A N 1
ATOM 696 C CA . GLU A 1 93 ? 6.724 -20.808 8.431 1.00 78.75 93 GLU A CA 1
ATOM 697 C C . GLU A 1 93 ? 5.679 -19.699 8.311 1.00 78.75 93 GLU A C 1
ATOM 699 O O . GLU A 1 93 ? 4.757 -19.770 7.498 1.00 78.75 93 GLU A O 1
ATOM 704 N N . ALA A 1 94 ? 5.838 -18.626 9.087 1.00 75.88 94 ALA A N 1
ATOM 705 C CA . ALA A 1 94 ? 4.919 -17.495 9.060 1.00 75.88 94 ALA A CA 1
ATOM 706 C C . ALA A 1 94 ? 4.948 -16.754 7.709 1.00 75.88 94 ALA A C 1
ATOM 708 O O . ALA A 1 94 ? 5.996 -16.499 7.119 1.00 75.88 94 ALA A O 1
ATOM 709 N N . CYS A 1 95 ? 3.778 -16.318 7.236 1.00 79.69 95 CYS A N 1
ATOM 710 C CA . CYS A 1 95 ? 3.677 -15.589 5.975 1.00 79.69 95 CYS A CA 1
ATOM 711 C C . CYS A 1 95 ? 4.399 -14.234 6.039 1.00 79.69 95 CYS A C 1
ATOM 713 O O . CYS A 1 95 ? 3.951 -13.311 6.723 1.00 79.69 95 CYS A O 1
ATOM 715 N N . VAL A 1 96 ? 5.449 -14.066 5.231 1.00 79.06 96 VAL A N 1
ATOM 716 C CA . VAL A 1 96 ? 6.218 -12.811 5.131 1.00 79.06 96 VAL A CA 1
ATOM 717 C C . VAL A 1 96 ? 5.311 -11.611 4.832 1.00 79.06 96 VAL A C 1
ATOM 719 O O . VAL A 1 96 ? 5.476 -10.540 5.411 1.00 79.06 96 VAL A O 1
ATOM 722 N N . PHE A 1 97 ? 4.286 -11.790 3.994 1.00 76.38 97 PHE A N 1
ATOM 723 C CA . PHE A 1 97 ? 3.331 -10.729 3.664 1.00 76.38 97 PHE A CA 1
ATOM 724 C C . PHE A 1 97 ? 2.307 -10.454 4.770 1.00 76.38 97 PHE A C 1
ATOM 726 O O . PHE A 1 97 ? 1.748 -9.363 4.82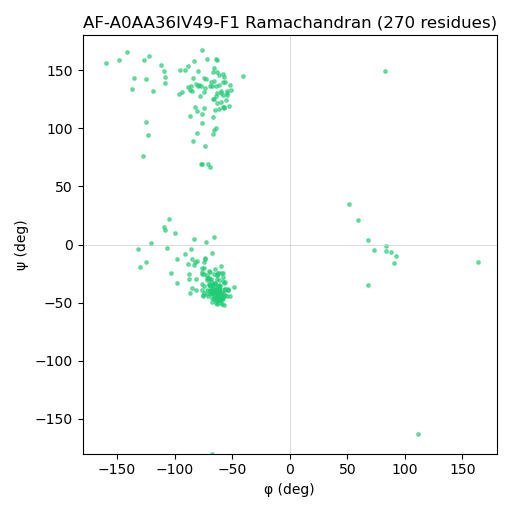0 1.00 76.38 97 PHE A O 1
ATOM 733 N N . ALA A 1 98 ? 2.028 -11.413 5.655 1.00 71.50 98 ALA A N 1
ATOM 734 C CA . ALA A 1 98 ? 1.203 -11.173 6.839 1.00 71.50 98 ALA A CA 1
ATOM 735 C C . ALA A 1 98 ? 1.982 -10.423 7.932 1.00 71.50 98 ALA A C 1
ATOM 737 O O . ALA A 1 98 ? 1.377 -9.712 8.730 1.00 71.50 98 ALA A O 1
ATOM 738 N N . LEU A 1 99 ? 3.312 -10.544 7.944 1.00 67.12 99 LEU A N 1
ATOM 739 C CA . LEU A 1 99 ? 4.196 -9.886 8.911 1.00 67.12 99 LEU A CA 1
ATOM 740 C C . LEU A 1 99 ? 4.640 -8.477 8.483 1.00 67.12 99 LEU A C 1
ATOM 742 O O . LEU A 1 99 ? 5.115 -7.694 9.310 1.00 67.12 99 LEU A O 1
ATOM 746 N N . GLN A 1 100 ? 4.492 -8.118 7.205 1.00 67.19 100 GLN A N 1
ATOM 747 C CA . GLN A 1 100 ? 4.903 -6.805 6.715 1.00 67.19 100 GLN A CA 1
ATOM 748 C C . GLN A 1 100 ? 4.049 -5.666 7.297 1.00 67.19 100 GLN A C 1
ATOM 750 O O . GLN A 1 100 ? 2.829 -5.606 7.146 1.00 67.19 100 GLN A O 1
ATOM 755 N N . LYS A 1 101 ? 4.728 -4.689 7.917 1.00 58.34 101 LYS A N 1
ATOM 756 C CA . LYS A 1 101 ? 4.115 -3.440 8.411 1.00 58.34 101 LYS A CA 1
ATOM 757 C C . LYS A 1 101 ? 3.716 -2.495 7.269 1.00 58.34 101 LYS A C 1
ATOM 759 O O . LYS A 1 101 ? 2.808 -1.678 7.417 1.00 58.34 101 LYS A O 1
ATOM 764 N N . THR A 1 102 ? 4.393 -2.594 6.128 1.00 51.34 102 THR A N 1
ATOM 765 C CA . THR A 1 102 ? 4.143 -1.803 4.917 1.00 51.34 102 THR A CA 1
ATOM 766 C C . THR A 1 102 ? 3.202 -2.550 3.978 1.00 51.34 102 THR A C 1
ATOM 768 O O . THR A 1 102 ? 3.426 -3.717 3.696 1.00 51.34 102 THR A O 1
ATOM 771 N N . GLY A 1 103 ? 2.152 -1.888 3.484 1.00 56.78 103 GLY A N 1
ATOM 772 C CA . GLY A 1 103 ? 1.184 -2.482 2.544 1.00 56.78 103 GLY A CA 1
ATOM 773 C C . GLY A 1 103 ? -0.028 -3.159 3.199 1.00 56.78 103 GLY A C 1
ATOM 774 O O . GLY A 1 103 ? -1.070 -3.308 2.563 1.00 56.78 103 GLY A O 1
ATOM 775 N N . GLY A 1 104 ? 0.053 -3.434 4.503 1.00 57.62 104 GLY A N 1
ATOM 776 C CA . GLY A 1 104 ? -0.973 -4.153 5.250 1.00 57.62 104 GLY A CA 1
ATOM 777 C C . GLY A 1 104 ? -0.821 -5.671 5.091 1.00 57.62 104 GLY A C 1
ATOM 778 O O . GLY A 1 104 ? -0.359 -6.139 4.055 1.00 57.62 104 GLY A O 1
ATOM 779 N N . PRO A 1 105 ? -1.212 -6.449 6.108 1.00 65.25 105 PRO A N 1
ATOM 780 C CA . PRO A 1 105 ? -0.946 -7.880 6.137 1.00 65.25 105 PRO A CA 1
ATOM 781 C C . PRO A 1 105 ? -1.758 -8.632 5.074 1.00 65.25 105 PRO A C 1
ATOM 783 O O . PRO A 1 105 ? -2.945 -8.342 4.874 1.00 65.25 105 PRO A O 1
ATOM 786 N N . ALA A 1 106 ? -1.133 -9.620 4.426 1.00 70.06 106 ALA A N 1
ATOM 787 C CA . ALA A 1 106 ? -1.790 -10.492 3.455 1.00 70.06 106 ALA A CA 1
ATOM 788 C C . ALA A 1 106 ? -3.029 -11.166 4.051 1.00 70.06 106 ALA A C 1
ATOM 790 O O . ALA A 1 106 ? -2.996 -11.755 5.136 1.00 70.06 106 ALA A O 1
ATOM 791 N N . ARG A 1 107 ? -4.135 -11.075 3.308 1.00 67.88 107 ARG A N 1
ATOM 792 C CA . ARG A 1 107 ? -5.434 -11.624 3.695 1.00 67.88 107 ARG A CA 1
ATOM 793 C C . ARG A 1 107 ? -5.764 -12.834 2.845 1.00 67.88 107 ARG A C 1
ATOM 795 O O . ARG A 1 107 ? -5.477 -12.856 1.653 1.00 67.88 107 ARG A O 1
ATOM 802 N N . VAL A 1 108 ? -6.415 -13.805 3.467 1.00 73.88 108 VAL A N 1
ATOM 803 C CA . VAL A 1 108 ? -6.955 -14.971 2.774 1.00 73.88 108 VAL A CA 1
ATOM 804 C C . VAL A 1 108 ? -8.313 -14.595 2.174 1.00 73.88 108 VAL A C 1
ATOM 806 O O . VAL A 1 108 ? -9.227 -14.221 2.911 1.00 73.88 108 VAL A O 1
ATOM 809 N N . GLU A 1 109 ? -8.451 -14.652 0.845 1.00 59.41 109 GLU A N 1
ATOM 810 C CA . GLU A 1 109 ? -9.687 -14.254 0.148 1.00 59.41 109 GLU A CA 1
ATOM 811 C C . GLU A 1 109 ? -10.848 -15.226 0.393 1.00 59.41 109 GLU A C 1
ATOM 813 O O . GLU A 1 109 ? -11.998 -14.802 0.516 1.00 59.41 109 GLU A O 1
ATOM 818 N N . LYS A 1 110 ? -10.559 -16.530 0.511 1.00 63.88 110 LYS A N 1
ATOM 819 C CA . LYS A 1 110 ? -11.573 -17.576 0.705 1.00 63.88 110 LYS A CA 1
ATOM 820 C C . LYS A 1 110 ? -11.550 -18.148 2.118 1.00 63.88 110 LYS A C 1
ATOM 822 O O . LYS A 1 110 ? -10.507 -18.479 2.674 1.00 63.88 110 LYS A O 1
ATOM 827 N N . ARG A 1 111 ? -12.744 -18.374 2.674 1.00 54.72 111 ARG A N 1
ATOM 828 C CA . ARG A 1 111 ? -12.977 -18.939 4.017 1.00 54.72 111 ARG A CA 1
ATOM 829 C C . ARG A 1 111 ? -12.507 -20.402 4.180 1.00 54.72 111 ARG A C 1
ATOM 831 O O . ARG A 1 111 ? -12.720 -20.990 5.235 1.00 54.72 111 ARG A O 1
ATOM 838 N N . GLN A 1 112 ? -11.839 -20.987 3.198 1.00 57.44 112 GLN A N 1
ATOM 839 C CA . GLN A 1 112 ? -11.322 -22.358 3.265 1.00 57.44 112 GLN A CA 1
ATOM 840 C C . GLN A 1 112 ? -9.816 -22.452 2.994 1.00 57.44 112 GLN A C 1
ATOM 842 O O . GLN A 1 112 ? -9.224 -23.450 3.365 1.00 57.44 112 GLN A O 1
ATOM 847 N N . ALA A 1 113 ? -9.178 -21.418 2.434 1.00 63.88 113 ALA A N 1
ATOM 848 C CA . ALA A 1 113 ? -7.822 -21.564 1.902 1.00 63.88 113 ALA A CA 1
ATOM 849 C C . ALA A 1 113 ? -6.710 -21.608 2.969 1.00 63.88 113 ALA A C 1
ATOM 851 O O . ALA A 1 113 ? -5.645 -22.122 2.683 1.00 63.88 113 ALA A O 1
ATOM 852 N N . GLY A 1 114 ? -6.928 -21.119 4.199 1.00 68.69 114 GLY A N 1
ATOM 853 C CA . GLY A 1 114 ? -5.932 -21.161 5.295 1.00 68.69 114 GLY A CA 1
ATOM 854 C C . GLY A 1 114 ? -4.681 -20.278 5.093 1.00 68.69 114 GLY A C 1
ATOM 855 O O . GLY A 1 114 ? -4.213 -19.642 6.039 1.00 68.69 114 GLY A O 1
ATOM 856 N N . SER A 1 115 ? -4.209 -20.144 3.857 1.00 78.19 115 SER A N 1
ATOM 857 C CA . SER A 1 115 ? -3.060 -19.369 3.407 1.00 78.19 115 SER A CA 1
ATOM 858 C C . SER A 1 115 ? -3.457 -18.415 2.266 1.00 78.19 115 SER A C 1
ATOM 860 O O . SER A 1 115 ? -4.518 -18.532 1.650 1.00 78.19 115 SER A O 1
ATOM 862 N N . CYS A 1 116 ? -2.668 -17.360 2.045 1.00 80.62 116 CYS A N 1
ATOM 863 C CA . CYS A 1 116 ? -2.857 -16.462 0.906 1.00 80.62 116 CYS A CA 1
ATOM 864 C C . CYS A 1 116 ? -2.342 -17.122 -0.377 1.00 80.62 116 CYS A C 1
ATOM 866 O O . CYS A 1 116 ? -1.584 -18.083 -0.307 1.00 80.62 116 CYS A O 1
ATOM 868 N N . LEU A 1 117 ? -2.679 -16.545 -1.538 1.00 80.81 117 LEU A N 1
ATOM 869 C CA . LEU A 1 117 ? -2.242 -17.053 -2.844 1.00 80.81 117 LEU A CA 1
ATOM 870 C C . LEU A 1 117 ? -0.735 -17.344 -2.899 1.00 80.81 117 LEU A C 1
ATOM 872 O O . LEU A 1 117 ? -0.341 -18.314 -3.513 1.00 80.81 117 LEU A O 1
ATOM 876 N N . PHE A 1 118 ? 0.104 -16.538 -2.244 1.00 79.50 118 PHE A N 1
ATOM 877 C CA . PHE A 1 118 ? 1.563 -16.700 -2.274 1.00 79.50 118 PHE A CA 1
ATOM 878 C C . PHE A 1 118 ? 2.112 -17.769 -1.320 1.00 79.50 118 PHE A C 1
ATOM 880 O O . PHE A 1 118 ? 3.273 -18.138 -1.440 1.00 79.50 118 PHE A O 1
ATOM 887 N N . CYS A 1 119 ? 1.308 -18.231 -0.364 1.00 78.38 119 CYS A N 1
ATOM 888 C CA . CYS A 1 119 ? 1.661 -19.285 0.591 1.00 78.38 119 CYS A CA 1
ATOM 889 C C . CYS A 1 119 ? 0.898 -20.589 0.298 1.00 78.38 119 CYS A C 1
ATOM 891 O O . CYS A 1 119 ? 0.820 -21.462 1.156 1.00 78.38 119 CYS A O 1
ATOM 893 N N . ASP A 1 120 ? 0.303 -20.703 -0.888 1.00 80.50 120 ASP A N 1
ATOM 894 C CA . ASP A 1 120 ? -0.324 -21.918 -1.395 1.00 80.50 120 ASP A CA 1
ATOM 895 C C . ASP A 1 120 ? 0.342 -22.271 -2.736 1.00 80.50 120 ASP A C 1
ATOM 897 O O . ASP A 1 120 ? -0.045 -21.728 -3.775 1.00 80.50 120 ASP A O 1
ATOM 901 N N . PRO A 1 121 ? 1.376 -23.132 -2.743 1.00 74.94 121 PRO A N 1
ATOM 902 C CA . PRO A 1 121 ? 2.112 -23.459 -3.961 1.00 74.94 121 PRO A CA 1
ATOM 903 C C . PRO A 1 121 ? 1.234 -24.157 -5.006 1.00 74.94 121 PRO A C 1
ATOM 905 O O . PRO A 1 121 ? 1.495 -24.008 -6.198 1.00 74.94 121 PRO A O 1
ATOM 908 N N . VAL A 1 122 ? 0.164 -24.848 -4.591 1.00 78.69 122 VAL A N 1
ATOM 909 C CA . VAL A 1 122 ? -0.799 -25.470 -5.508 1.00 78.69 122 VAL A CA 1
ATOM 910 C C . VAL A 1 122 ? -1.625 -24.388 -6.197 1.00 78.69 122 VAL A C 1
ATOM 912 O O . VAL A 1 122 ? -1.784 -24.418 -7.415 1.00 78.69 122 VAL A O 1
ATOM 915 N N . ALA A 1 123 ? -2.098 -23.386 -5.452 1.00 73.56 123 ALA A N 1
ATOM 916 C CA . ALA A 1 123 ? -2.819 -22.258 -6.039 1.00 73.56 123 ALA A CA 1
ATOM 917 C C . ALA A 1 123 ? -1.925 -21.368 -6.919 1.00 73.56 123 ALA A C 1
ATOM 919 O O . ALA A 1 123 ? -2.401 -20.863 -7.937 1.00 73.56 123 ALA A O 1
ATOM 920 N N . VAL A 1 124 ? -0.644 -21.181 -6.564 1.00 72.81 124 VAL A N 1
ATOM 921 C CA . VAL A 1 124 ? 0.326 -20.499 -7.440 1.00 72.81 124 VAL A CA 1
ATOM 922 C C . VAL A 1 124 ? 0.540 -21.303 -8.715 1.00 72.81 124 VAL A C 1
ATOM 924 O O . VAL A 1 124 ? 0.416 -20.726 -9.789 1.00 72.81 124 VAL A O 1
ATOM 927 N N . GLY A 1 125 ? 0.817 -22.606 -8.613 1.00 68.12 125 GLY A N 1
ATOM 928 C CA . GLY A 1 125 ? 1.029 -23.486 -9.766 1.00 68.12 125 GLY A CA 1
ATOM 929 C C . GLY A 1 125 ? -0.169 -23.478 -10.711 1.00 68.12 125 GLY A C 1
ATOM 930 O O . GLY A 1 125 ? -0.038 -23.091 -11.866 1.00 68.12 125 GLY A O 1
ATOM 931 N N . ALA A 1 126 ? -1.368 -23.720 -10.176 1.00 73.06 126 ALA A N 1
ATOM 932 C CA . ALA A 1 126 ? -2.609 -23.685 -10.946 1.00 73.06 126 ALA A CA 1
ATOM 933 C C . ALA A 1 126 ? -2.862 -22.331 -11.633 1.00 73.06 126 ALA A C 1
ATOM 935 O O . ALA A 1 126 ? -3.472 -22.288 -12.697 1.00 73.06 126 ALA A O 1
ATOM 936 N N . LYS A 1 127 ? -2.412 -21.216 -11.038 1.00 68.88 127 LYS A N 1
ATOM 937 C CA . LYS A 1 127 ? -2.459 -19.894 -11.675 1.00 68.88 127 LYS A CA 1
ATOM 938 C C . LYS A 1 127 ? -1.380 -19.750 -12.745 1.00 68.88 127 LYS A C 1
ATOM 940 O O . LYS A 1 127 ? -1.699 -19.250 -13.810 1.00 68.88 127 LYS A O 1
ATOM 945 N N . VAL A 1 128 ? -0.139 -20.166 -12.499 1.00 65.62 128 VAL A N 1
ATOM 946 C CA . VAL A 1 128 ? 0.973 -20.087 -13.469 1.00 65.62 128 VAL A CA 1
ATOM 947 C C . VAL A 1 128 ? 0.685 -20.907 -14.728 1.00 65.62 128 VAL A C 1
ATOM 949 O O . VAL A 1 128 ? 1.014 -20.454 -15.822 1.00 65.62 128 VAL A O 1
ATOM 952 N N . ASP A 1 129 ? 0.014 -22.047 -14.577 1.00 69.38 129 ASP A N 1
ATOM 953 C CA . ASP A 1 129 ? -0.345 -22.945 -15.678 1.00 69.38 129 ASP A CA 1
ATOM 954 C C . ASP A 1 129 ? -1.485 -22.399 -16.561 1.00 69.38 129 ASP A C 1
ATOM 956 O O . ASP A 1 129 ? -1.717 -22.893 -17.666 1.00 69.38 129 ASP A O 1
ATOM 960 N N . MET A 1 130 ? -2.190 -21.346 -16.125 1.00 69.00 130 MET A N 1
ATOM 961 C CA . MET A 1 130 ? -3.166 -20.645 -16.962 1.00 69.00 130 MET A CA 1
ATOM 962 C C . MET A 1 130 ? -2.475 -19.641 -17.894 1.00 69.00 130 MET A C 1
ATOM 964 O O . MET A 1 130 ? -1.611 -18.865 -17.479 1.00 69.00 130 MET A O 1
ATOM 968 N N . LEU A 1 131 ? -2.923 -19.575 -19.154 1.00 46.84 131 LEU A N 1
ATOM 969 C CA . LEU A 1 131 ? -2.533 -18.519 -20.097 1.00 46.84 131 LEU A CA 1
ATOM 970 C C . LEU A 1 131 ? -2.776 -17.131 -19.475 1.00 46.84 131 LEU A C 1
ATOM 972 O O . LEU A 1 131 ? -3.902 -16.784 -19.128 1.00 46.84 131 LEU A O 1
ATOM 976 N N . GLY A 1 132 ? -1.707 -16.344 -19.322 1.00 60.16 132 GLY A N 1
ATOM 977 C CA . GLY A 1 132 ? -1.748 -15.015 -18.694 1.00 60.16 132 GLY A CA 1
ATOM 978 C C . GLY A 1 132 ? -1.670 -15.016 -17.162 1.00 60.16 132 GLY A C 1
ATOM 979 O O . GLY A 1 132 ? -1.606 -13.954 -16.547 1.00 60.16 132 GLY A O 1
ATOM 980 N N . GLY A 1 133 ? -1.605 -16.177 -16.512 1.00 52.03 133 GLY A N 1
ATOM 981 C CA . GLY A 1 133 ? -1.561 -16.262 -15.055 1.00 52.03 133 GLY A CA 1
ATOM 982 C C . GLY A 1 133 ? -0.266 -15.742 -14.430 1.00 52.03 133 GLY A C 1
ATOM 983 O O . GLY A 1 133 ? -0.298 -15.146 -13.354 1.00 52.03 133 GLY A O 1
ATOM 984 N N . VAL A 1 134 ? 0.865 -15.837 -15.138 1.00 59.59 134 VAL A N 1
ATOM 985 C CA . VAL A 1 134 ? 2.124 -15.176 -14.740 1.00 59.59 134 VAL A CA 1
ATOM 986 C C . VAL A 1 134 ? 1.970 -13.648 -14.731 1.00 59.59 134 VAL A C 1
ATOM 988 O O . VAL A 1 134 ? 2.424 -12.979 -13.799 1.00 59.59 134 VAL A O 1
ATOM 991 N N . GLU A 1 135 ? 1.286 -13.085 -15.731 1.00 61.81 135 GLU A N 1
ATOM 992 C CA . GLU A 1 135 ? 0.994 -11.648 -15.814 1.00 61.81 135 GLU A CA 1
ATOM 993 C C . GLU A 1 135 ? -0.034 -11.221 -14.763 1.00 61.81 135 GLU A C 1
ATOM 995 O O . GLU A 1 135 ? 0.074 -10.131 -14.204 1.00 61.81 135 GLU A O 1
ATOM 1000 N N . GLU A 1 136 ? -0.989 -12.090 -14.428 1.00 59.06 136 GLU A N 1
ATOM 1001 C CA . GLU A 1 136 ? -1.962 -11.860 -13.363 1.00 59.06 136 GLU A CA 1
ATOM 1002 C C . GLU A 1 136 ? -1.303 -11.874 -11.973 1.00 59.06 136 GLU A C 1
ATOM 1004 O O . GLU A 1 136 ? -1.580 -10.994 -11.161 1.00 59.06 136 GLU A O 1
ATOM 1009 N N . ILE A 1 137 ? -0.380 -12.804 -11.703 1.00 60.66 137 ILE A N 1
ATOM 1010 C CA . ILE A 1 137 ? 0.388 -12.872 -10.447 1.00 60.66 137 ILE A CA 1
ATOM 1011 C C . ILE A 1 137 ? 1.315 -11.652 -10.313 1.00 60.66 137 ILE A C 1
ATOM 1013 O O . ILE A 1 137 ? 1.339 -10.990 -9.268 1.00 60.66 137 ILE A O 1
ATOM 1017 N N . ALA A 1 138 ? 2.050 -11.300 -11.375 1.00 59.84 138 ALA A N 1
ATOM 1018 C CA . ALA A 1 138 ? 2.893 -10.101 -11.410 1.00 59.84 138 ALA A CA 1
ATOM 1019 C C . ALA A 1 138 ? 2.059 -8.809 -11.293 1.00 59.84 138 ALA A C 1
ATOM 1021 O O . ALA A 1 138 ? 2.425 -7.866 -10.577 1.00 59.84 138 ALA A O 1
ATOM 1022 N N . GLY A 1 139 ? 0.901 -8.792 -11.952 1.00 59.31 139 GLY A N 1
ATOM 1023 C CA . GLY A 1 139 ? -0.111 -7.745 -11.908 1.00 59.31 139 GLY A CA 1
ATOM 1024 C C . GLY A 1 139 ? -0.747 -7.587 -10.531 1.00 59.31 139 GLY A C 1
ATOM 1025 O O . GLY A 1 139 ? -0.965 -6.463 -10.098 1.00 59.31 139 GLY A O 1
ATOM 1026 N N . ALA A 1 140 ? -1.009 -8.673 -9.802 1.00 59.19 140 ALA A N 1
ATOM 1027 C CA . ALA A 1 140 ? -1.541 -8.647 -8.440 1.00 59.19 140 ALA A CA 1
ATOM 1028 C C . ALA A 1 140 ? -0.523 -8.070 -7.448 1.00 59.19 140 ALA A C 1
ATOM 1030 O O . ALA A 1 140 ? -0.885 -7.237 -6.613 1.00 59.19 140 ALA A O 1
ATOM 1031 N N . ARG A 1 141 ? 0.757 -8.435 -7.597 1.00 54.41 141 ARG A N 1
ATOM 1032 C CA . ARG A 1 141 ? 1.870 -7.898 -6.798 1.00 54.41 141 ARG A CA 1
ATOM 1033 C C . ARG A 1 141 ? 1.998 -6.382 -6.991 1.00 54.41 141 ARG A C 1
ATOM 1035 O O . ARG A 1 141 ? 1.924 -5.618 -6.035 1.00 54.41 141 ARG A O 1
ATOM 1042 N N . THR A 1 142 ? 2.030 -5.933 -8.246 1.00 54.62 142 THR A N 1
ATOM 1043 C CA . THR A 1 142 ? 2.052 -4.502 -8.591 1.00 54.62 142 THR A CA 1
ATOM 1044 C C . THR A 1 142 ? 0.745 -3.765 -8.280 1.00 54.62 142 THR A C 1
ATOM 1046 O O . THR A 1 142 ? 0.801 -2.613 -7.867 1.00 54.62 142 THR A O 1
ATOM 1049 N N . ARG A 1 143 ? -0.445 -4.370 -8.413 1.00 49.88 143 ARG A N 1
ATOM 1050 C CA . ARG A 1 143 ? -1.733 -3.731 -8.056 1.00 49.88 143 ARG A CA 1
ATOM 1051 C C . ARG A 1 143 ? -1.886 -3.535 -6.559 1.00 49.88 143 ARG A C 1
ATOM 1053 O O . ARG A 1 143 ? -2.427 -2.502 -6.169 1.00 49.88 143 ARG A O 1
ATOM 1060 N N . ALA A 1 144 ? -1.446 -4.486 -5.738 1.00 54.22 144 ALA A N 1
ATOM 1061 C CA . ALA A 1 144 ? -1.448 -4.340 -4.286 1.00 54.22 144 ALA A CA 1
ATOM 1062 C C . ALA A 1 144 ? -0.571 -3.150 -3.861 1.00 54.22 144 ALA A C 1
ATOM 1064 O O . ALA A 1 144 ? -1.030 -2.299 -3.091 1.00 54.22 144 ALA A O 1
ATOM 1065 N N . ASP A 1 145 ? 0.613 -3.022 -4.465 1.00 53.44 145 ASP A N 1
ATOM 1066 C CA . ASP A 1 145 ? 1.553 -1.914 -4.248 1.00 53.44 145 ASP A CA 1
ATOM 1067 C C . ASP A 1 145 ? 1.028 -0.574 -4.807 1.00 53.44 145 ASP A C 1
ATOM 1069 O O . ASP A 1 145 ? 1.079 0.472 -4.158 1.00 53.44 145 ASP A O 1
ATOM 1073 N N . ILE A 1 146 ? 0.428 -0.580 -6.000 1.00 46.12 146 ILE A N 1
ATOM 1074 C CA . ILE A 1 146 ? -0.120 0.622 -6.642 1.00 46.12 146 ILE A CA 1
ATOM 1075 C C . ILE A 1 146 ? -1.396 1.098 -5.931 1.00 46.12 146 ILE A C 1
ATOM 1077 O O . ILE A 1 146 ? -1.548 2.294 -5.685 1.00 46.12 146 ILE A O 1
ATOM 1081 N N . GLN A 1 147 ? -2.315 0.211 -5.536 1.00 53.88 147 GLN A N 1
ATOM 1082 C CA . GLN A 1 147 ? -3.519 0.607 -4.793 1.00 53.88 147 GLN A CA 1
ATOM 1083 C C . GLN A 1 147 ? -3.189 1.142 -3.396 1.00 53.88 147 GLN A C 1
ATOM 1085 O O . GLN A 1 147 ? -3.878 2.047 -2.918 1.00 53.88 147 GLN A O 1
ATOM 1090 N N . THR A 1 148 ? -2.152 0.627 -2.732 1.00 55.69 148 THR A N 1
ATOM 1091 C CA . THR A 1 148 ? -1.689 1.180 -1.449 1.00 55.69 148 THR A CA 1
ATOM 1092 C C . THR A 1 148 ? -1.056 2.560 -1.616 1.00 55.69 148 THR A C 1
ATOM 1094 O O . THR A 1 148 ? -1.319 3.439 -0.793 1.00 55.69 148 THR A O 1
ATOM 1097 N N . LEU A 1 149 ? -0.345 2.814 -2.720 1.00 48.59 149 LEU A N 1
ATOM 1098 C CA . LEU A 1 149 ? 0.168 4.146 -3.071 1.00 48.59 149 LEU A CA 1
ATOM 1099 C C . LEU A 1 149 ? -0.927 5.132 -3.528 1.00 48.59 149 LEU A C 1
ATOM 1101 O O . LEU A 1 149 ? -0.811 6.342 -3.305 1.00 48.59 149 LEU A O 1
ATOM 1105 N N . LEU A 1 150 ? -2.005 4.644 -4.151 1.00 43.72 150 LEU A N 1
ATOM 1106 C CA . LEU A 1 150 ? -3.088 5.476 -4.689 1.00 43.72 150 LEU A CA 1
ATOM 1107 C C . LEU A 1 150 ? -4.195 5.801 -3.673 1.00 43.72 150 LEU A C 1
ATOM 1109 O O . LEU A 1 150 ? -4.772 6.886 -3.755 1.00 43.72 150 LEU A O 1
ATOM 1113 N N . LYS A 1 151 ? -4.475 4.947 -2.678 1.00 49.34 151 LYS A N 1
ATOM 1114 C CA . LYS A 1 151 ? -5.531 5.184 -1.662 1.00 49.34 151 LYS A CA 1
ATOM 1115 C C . LYS A 1 151 ? -5.383 6.505 -0.875 1.00 49.34 151 LYS A C 1
ATOM 1117 O O . LYS A 1 151 ? -6.401 7.163 -0.639 1.00 49.34 151 LYS A O 1
ATOM 1122 N N . PRO A 1 152 ? -4.173 6.967 -0.497 1.00 48.16 152 PRO A N 1
ATOM 1123 C CA . PRO A 1 152 ? -3.987 8.291 0.103 1.00 48.16 152 PRO A CA 1
ATOM 1124 C C . PRO A 1 152 ? -4.205 9.448 -0.884 1.00 48.16 152 PRO A C 1
ATOM 1126 O O . PRO A 1 152 ? -4.610 10.532 -0.463 1.00 48.16 152 PRO A O 1
ATOM 1129 N N . LYS A 1 153 ? -3.942 9.232 -2.182 1.00 42.06 153 LYS A N 1
ATOM 1130 C CA . LYS A 1 153 ? -4.082 10.243 -3.245 1.00 42.06 153 LYS A CA 1
ATOM 1131 C C . LYS A 1 153 ? -5.528 10.391 -3.725 1.00 42.06 153 LYS A C 1
ATOM 1133 O O . LYS A 1 153 ? -5.980 11.514 -3.912 1.00 42.06 153 LYS A O 1
ATOM 1138 N N . GLN A 1 154 ? -6.275 9.295 -3.841 1.00 45.62 154 GLN A N 1
ATOM 1139 C CA . GLN A 1 154 ? -7.679 9.315 -4.271 1.00 45.62 154 GLN A CA 1
ATOM 1140 C C . GLN A 1 154 ? -8.606 9.967 -3.234 1.00 45.62 154 GLN A C 1
ATOM 1142 O O . GLN A 1 154 ? -9.542 10.662 -3.607 1.00 45.62 154 GLN A O 1
ATOM 1147 N N . ARG A 1 155 ? -8.295 9.866 -1.932 1.00 46.41 155 ARG A N 1
ATOM 1148 C CA . ARG A 1 155 ? -9.014 10.599 -0.868 1.00 46.41 155 ARG A CA 1
ATOM 1149 C C . ARG A 1 155 ? -8.815 12.122 -0.893 1.00 46.41 155 ARG A C 1
ATOM 1151 O O . ARG A 1 155 ? -9.460 12.818 -0.118 1.00 46.41 155 ARG A O 1
ATOM 1158 N N . ARG A 1 156 ? -7.916 12.639 -1.738 1.00 46.25 156 ARG A N 1
ATOM 1159 C CA . ARG A 1 156 ? -7.654 14.077 -1.925 1.00 46.25 156 ARG A CA 1
ATOM 1160 C C . ARG A 1 156 ? -8.162 14.610 -3.263 1.00 46.25 156 ARG A C 1
ATOM 1162 O O . ARG A 1 156 ? -7.804 15.724 -3.634 1.00 46.25 156 ARG A O 1
ATOM 1169 N N . LEU A 1 157 ? -8.983 13.848 -3.983 1.00 44.44 157 LEU A N 1
ATOM 1170 C CA . LEU A 1 157 ? -9.735 14.377 -5.117 1.00 44.44 157 LEU A CA 1
ATOM 1171 C C . LEU A 1 157 ? -10.927 15.172 -4.571 1.00 44.44 157 LEU A C 1
ATOM 1173 O O . LEU A 1 157 ? -12.071 14.738 -4.625 1.00 44.44 157 LEU A O 1
ATOM 1177 N N . GLY A 1 158 ? -10.621 16.316 -3.956 1.00 58.50 158 GLY A N 1
ATOM 1178 C CA . GLY A 1 158 ? -11.592 17.392 -3.804 1.00 58.50 158 GLY A CA 1
ATOM 1179 C C . GLY A 1 158 ? -11.928 17.993 -5.169 1.00 58.50 158 GLY A C 1
ATOM 1180 O O . GLY A 1 158 ? -11.393 17.561 -6.194 1.00 58.50 158 GLY A O 1
ATOM 1181 N N . ALA A 1 159 ? -12.811 18.992 -5.156 1.00 59.84 159 ALA A N 1
ATOM 1182 C CA . ALA A 1 159 ? -13.272 19.721 -6.333 1.00 59.84 159 ALA A CA 1
ATOM 1183 C C . ALA A 1 159 ? -12.139 20.018 -7.343 1.00 59.84 159 ALA A C 1
ATOM 1185 O O . ALA A 1 159 ? -10.992 20.248 -6.940 1.00 59.84 159 ALA A O 1
ATOM 1186 N N . PRO A 1 160 ? -12.443 20.003 -8.655 1.00 62.50 160 PRO A N 1
ATOM 1187 C CA . PRO A 1 160 ? -11.447 20.184 -9.704 1.00 62.50 160 PRO A CA 1
ATOM 1188 C C . PRO A 1 160 ? -10.596 21.432 -9.451 1.00 62.50 160 PRO A C 1
ATOM 1190 O O . PRO A 1 160 ? -11.118 22.504 -9.153 1.00 62.50 160 PRO A O 1
ATOM 1193 N N . ALA A 1 161 ? -9.273 21.283 -9.578 1.00 70.00 161 ALA A N 1
ATOM 1194 C CA . ALA A 1 161 ? -8.329 22.360 -9.299 1.00 70.00 161 ALA A CA 1
ATOM 1195 C C . ALA A 1 161 ? -8.674 23.624 -10.103 1.00 70.00 161 ALA A C 1
ATOM 1197 O O . ALA A 1 161 ? -8.879 23.559 -11.324 1.00 70.00 161 ALA A O 1
ATOM 1198 N N . THR A 1 162 ? -8.692 24.770 -9.424 1.00 84.31 162 THR A N 1
ATOM 1199 C CA . THR A 1 162 ? -8.982 26.064 -10.050 1.00 84.31 162 THR A CA 1
ATOM 1200 C C . THR A 1 162 ? -7.900 26.427 -11.072 1.00 84.31 162 THR A C 1
ATOM 1202 O O . THR A 1 162 ? -6.777 25.910 -11.036 1.00 84.31 162 THR A O 1
ATOM 1205 N N . ALA A 1 163 ? -8.205 27.332 -12.007 1.00 85.19 163 ALA A N 1
ATOM 1206 C CA . ALA A 1 163 ? -7.239 27.773 -13.018 1.00 85.19 163 ALA A CA 1
ATOM 1207 C C . ALA A 1 163 ? -5.945 28.331 -12.387 1.00 85.19 163 ALA A C 1
ATOM 1209 O O . ALA A 1 163 ? -4.844 28.017 -12.846 1.00 85.19 163 ALA A O 1
ATOM 1210 N N . ALA A 1 164 ? -6.069 29.062 -11.274 1.00 85.06 164 ALA A N 1
ATOM 1211 C CA . ALA A 1 164 ? -4.938 29.577 -10.506 1.00 85.06 164 ALA A CA 1
ATOM 1212 C C . ALA A 1 164 ? -4.070 28.449 -9.918 1.00 85.06 164 ALA A C 1
ATOM 1214 O O . ALA A 1 164 ? -2.847 28.463 -10.060 1.00 85.06 164 ALA A O 1
ATOM 1215 N N . GLN A 1 165 ? -4.688 27.414 -9.338 1.00 74.19 165 GLN A N 1
ATOM 1216 C CA . GLN A 1 165 ? -3.966 26.252 -8.807 1.00 74.19 165 GLN A CA 1
ATOM 1217 C C . GLN A 1 165 ? -3.237 25.475 -9.912 1.00 74.19 165 GLN A C 1
ATOM 1219 O O . GLN A 1 165 ? -2.096 25.045 -9.725 1.00 74.19 165 GLN A O 1
ATOM 1224 N N . LYS A 1 166 ? -3.859 25.335 -11.090 1.00 78.19 166 LYS A N 1
ATOM 1225 C CA . LYS A 1 166 ? -3.230 24.714 -12.267 1.00 78.19 166 LYS A CA 1
ATOM 1226 C C . LYS A 1 166 ? -2.030 25.524 -12.768 1.00 78.19 166 LYS A C 1
ATOM 1228 O O . LYS A 1 166 ? -1.021 24.922 -13.134 1.00 78.19 166 LYS A O 1
ATOM 1233 N N . LYS A 1 167 ? -2.107 26.861 -12.756 1.00 88.81 167 LYS A N 1
ATOM 1234 C CA . LYS A 1 167 ? -0.992 27.754 -13.122 1.00 88.81 167 LYS A CA 1
ATOM 1235 C C . LYS A 1 167 ? 0.194 27.592 -12.164 1.00 88.81 167 LYS A C 1
ATOM 1237 O O . LYS A 1 167 ? 1.286 27.267 -12.622 1.00 88.81 167 LYS A O 1
ATOM 1242 N N . ILE A 1 168 ? -0.048 27.675 -10.853 1.00 81.88 168 ILE A N 1
ATOM 1243 C CA . ILE A 1 168 ? 0.985 27.489 -9.815 1.00 81.88 168 ILE A CA 1
ATOM 1244 C C . ILE A 1 168 ? 1.652 26.111 -9.939 1.00 81.88 168 ILE A C 1
ATOM 1246 O O . ILE A 1 168 ? 2.870 25.976 -9.822 1.00 81.88 168 ILE A O 1
ATOM 1250 N N . TYR A 1 169 ? 0.867 25.063 -10.204 1.00 77.25 169 TYR A N 1
ATOM 1251 C CA . TYR A 1 169 ? 1.411 23.724 -10.419 1.00 77.25 169 TYR A CA 1
ATOM 1252 C C . TYR A 1 169 ? 2.308 23.652 -11.665 1.00 77.25 169 TYR A C 1
ATOM 1254 O O . TYR A 1 169 ? 3.407 23.101 -11.591 1.00 77.25 169 TYR A O 1
ATOM 1262 N N . ARG A 1 170 ? 1.883 24.238 -12.794 1.00 83.44 170 ARG A N 1
ATOM 1263 C CA . ARG A 1 170 ? 2.694 24.299 -14.024 1.00 83.44 170 ARG A CA 1
ATOM 1264 C C . ARG A 1 170 ? 4.015 25.029 -13.791 1.00 83.44 170 ARG A C 1
ATOM 1266 O O . ARG A 1 170 ? 5.054 24.517 -14.195 1.00 83.44 170 ARG A O 1
ATOM 1273 N N . GLU A 1 171 ? 3.989 26.164 -13.099 1.00 83.56 171 GLU A N 1
ATOM 1274 C CA . GLU A 1 171 ? 5.192 26.926 -12.745 1.00 83.56 171 GLU A CA 1
ATOM 1275 C C . GLU A 1 171 ? 6.143 26.104 -11.865 1.00 83.56 171 GLU A C 1
ATOM 1277 O O . GLU A 1 171 ? 7.334 26.021 -12.162 1.00 83.56 171 GLU A O 1
ATOM 1282 N N . ARG A 1 172 ? 5.624 25.398 -10.847 1.00 76.94 172 ARG A N 1
ATOM 1283 C CA . ARG A 1 172 ? 6.433 24.494 -10.009 1.00 76.94 172 ARG A CA 1
ATOM 1284 C C . ARG A 1 172 ? 7.071 23.365 -10.811 1.00 76.94 172 ARG A C 1
ATOM 1286 O O . ARG A 1 172 ? 8.258 23.108 -10.642 1.00 76.94 172 ARG A O 1
ATOM 1293 N N . VAL A 1 173 ? 6.317 22.726 -11.705 1.00 78.50 173 VAL A N 1
ATOM 1294 C CA . VAL A 1 173 ? 6.830 21.648 -12.568 1.00 78.50 173 VAL A CA 1
ATOM 1295 C C . VAL A 1 173 ? 7.912 22.166 -13.516 1.00 78.50 173 VAL A C 1
ATOM 1297 O O . VAL A 1 173 ? 8.913 21.484 -13.737 1.00 78.50 173 VAL A O 1
ATOM 1300 N N . LEU A 1 174 ? 7.741 23.362 -14.083 1.00 77.88 174 LEU A N 1
ATOM 1301 C CA . LEU A 1 174 ? 8.755 23.984 -14.937 1.00 77.88 174 LEU A CA 1
ATOM 1302 C C . LEU A 1 174 ? 10.011 24.352 -14.139 1.00 77.88 174 LEU A C 1
ATOM 1304 O O . LEU A 1 174 ? 11.118 24.081 -14.606 1.00 77.88 174 LEU A O 1
ATOM 1308 N N . ALA A 1 175 ? 9.852 24.876 -12.923 1.00 75.62 175 ALA A N 1
ATOM 1309 C CA . ALA A 1 175 ? 10.960 25.175 -12.024 1.00 75.62 175 ALA A CA 1
ATOM 1310 C C . ALA A 1 175 ? 11.718 23.906 -11.594 1.00 75.62 175 ALA A C 1
ATOM 1312 O O . ALA A 1 175 ? 12.947 23.899 -11.611 1.00 75.62 175 ALA A O 1
ATOM 1313 N N . ASP A 1 176 ? 11.018 22.811 -11.282 1.00 67.38 176 ASP A N 1
ATOM 1314 C CA . ASP A 1 176 ? 11.640 21.511 -10.991 1.00 67.38 176 ASP A CA 1
ATOM 1315 C C . ASP A 1 176 ? 12.390 20.955 -12.198 1.00 67.38 176 ASP A C 1
ATOM 1317 O O . ASP A 1 176 ? 13.526 20.501 -12.070 1.00 67.38 176 ASP A O 1
ATOM 1321 N N . LYS A 1 177 ? 11.804 21.041 -13.396 1.00 67.69 177 LYS A N 1
ATOM 1322 C CA . LYS A 1 177 ? 12.492 20.646 -14.632 1.00 67.69 177 LYS A CA 1
ATOM 1323 C C . LYS A 1 177 ? 13.743 21.489 -14.872 1.00 67.69 177 LYS A C 1
ATOM 1325 O O . LYS A 1 177 ? 14.759 20.941 -15.290 1.00 67.69 177 LYS A O 1
ATOM 1330 N N . ALA A 1 178 ? 13.694 22.794 -14.606 1.00 70.50 178 ALA A N 1
ATOM 1331 C CA . ALA A 1 178 ? 14.853 23.675 -14.719 1.00 70.50 178 ALA A CA 1
ATOM 1332 C C . ALA A 1 178 ? 15.943 23.317 -13.693 1.00 70.50 178 ALA A C 1
ATOM 1334 O O . ALA A 1 178 ? 17.110 23.203 -14.066 1.00 70.50 178 ALA A O 1
ATOM 1335 N N . ARG A 1 179 ? 15.565 23.048 -12.433 1.00 72.50 179 ARG A N 1
ATOM 1336 C CA . ARG A 1 179 ? 16.480 22.545 -11.393 1.00 72.50 179 ARG A CA 1
ATOM 1337 C C . ARG A 1 179 ? 17.120 21.219 -11.793 1.00 72.50 179 ARG A C 1
ATOM 1339 O O . ARG A 1 179 ? 18.334 21.083 -11.696 1.00 72.50 179 ARG A O 1
ATOM 1346 N N . GLY A 1 180 ? 16.326 20.277 -12.300 1.00 65.75 180 GLY A N 1
ATOM 1347 C CA . GLY A 1 180 ? 16.808 18.982 -12.778 1.00 65.75 180 GLY A CA 1
ATOM 1348 C C . GLY A 1 180 ? 17.800 19.114 -13.934 1.00 65.75 180 GLY A C 1
ATOM 1349 O O . GLY A 1 180 ? 18.842 18.470 -13.918 1.00 65.75 180 GLY A O 1
ATOM 1350 N N . ARG A 1 181 ? 17.536 20.006 -14.902 1.00 68.00 181 ARG A N 1
ATOM 1351 C CA . ARG A 1 181 ? 18.487 20.303 -15.990 1.00 68.00 181 ARG A CA 1
ATOM 1352 C C . ARG A 1 181 ? 19.799 20.887 -15.467 1.00 68.00 181 ARG A C 1
ATOM 1354 O O . ARG A 1 181 ? 20.853 20.450 -15.914 1.00 68.00 181 ARG A O 1
ATOM 1361 N N . LYS A 1 182 ? 19.727 21.826 -14.513 1.00 67.94 182 LYS A N 1
ATOM 1362 C CA . LYS A 1 182 ? 20.906 22.435 -13.875 1.00 67.94 182 LYS A CA 1
ATOM 1363 C C . LYS A 1 182 ? 21.741 21.389 -13.132 1.00 67.94 182 LYS A C 1
ATOM 1365 O O . LYS A 1 182 ? 22.952 21.362 -13.297 1.00 67.94 182 LYS A O 1
ATOM 1370 N N . HIS A 1 183 ? 21.100 20.513 -12.358 1.00 66.25 183 HIS A N 1
ATOM 1371 C CA . HIS A 1 183 ? 21.792 19.449 -11.625 1.00 66.25 183 HIS A CA 1
ATOM 1372 C C . HIS A 1 183 ? 22.405 18.383 -12.533 1.00 66.25 183 HIS A C 1
ATOM 1374 O O . HIS A 1 183 ? 23.473 17.874 -12.223 1.00 66.25 183 HIS A O 1
ATOM 1380 N N . ALA A 1 184 ? 21.752 18.059 -13.648 1.00 58.75 184 ALA A N 1
ATOM 1381 C CA . ALA A 1 184 ? 22.245 17.072 -14.603 1.00 58.75 184 ALA A CA 1
ATOM 1382 C C . ALA A 1 184 ? 23.277 17.634 -15.600 1.00 58.75 184 ALA A C 1
ATOM 1384 O O . ALA A 1 184 ? 23.624 16.940 -16.549 1.00 58.75 184 ALA A O 1
ATOM 1385 N N . GLY A 1 185 ? 23.703 18.898 -15.456 1.00 63.97 185 GLY A N 1
ATOM 1386 C CA . GLY A 1 185 ? 24.667 19.528 -16.366 1.00 63.97 185 GLY A CA 1
ATOM 1387 C C . GLY A 1 185 ? 24.212 19.583 -17.830 1.00 63.97 185 GLY A C 1
ATOM 1388 O O . GLY A 1 185 ? 25.044 19.692 -18.725 1.00 63.97 185 GLY A O 1
ATOM 1389 N N . ARG A 1 186 ? 22.903 19.477 -18.109 1.00 58.56 186 ARG A N 1
ATOM 1390 C CA . ARG A 1 186 ? 22.401 19.443 -19.489 1.00 58.56 186 ARG A CA 1
ATOM 1391 C C . ARG A 1 186 ? 22.485 20.834 -20.131 1.00 58.56 186 ARG A C 1
ATOM 1393 O O . ARG A 1 186 ? 22.002 21.792 -19.515 1.00 58.56 186 ARG A O 1
ATOM 1400 N N . PRO A 1 187 ? 22.978 20.953 -21.379 1.00 60.47 187 PRO A N 1
ATOM 1401 C CA . PRO A 1 187 ? 22.919 22.207 -22.120 1.00 60.47 187 PRO A CA 1
ATOM 1402 C C . PRO A 1 187 ? 21.467 22.687 -22.274 1.00 60.47 187 PRO A C 1
ATOM 1404 O O . PRO A 1 187 ? 20.514 21.900 -22.311 1.00 60.47 187 PRO A O 1
ATOM 1407 N N . LYS A 1 188 ? 21.287 24.013 -22.282 1.00 60.25 188 LYS A N 1
ATOM 1408 C CA . LYS A 1 188 ? 19.966 24.668 -22.264 1.00 60.25 188 LYS A CA 1
ATOM 1409 C C . LYS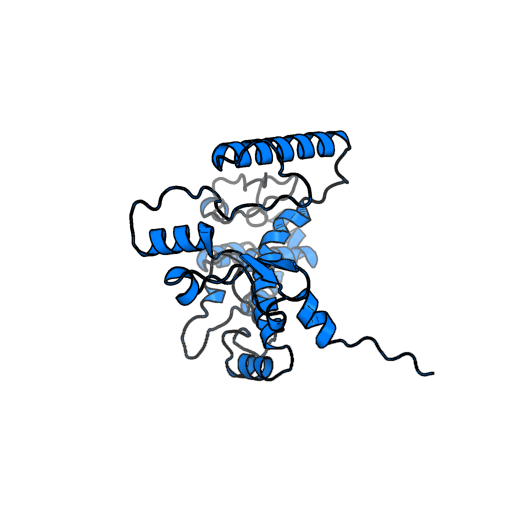 A 1 188 ? 19.209 24.495 -23.587 1.00 60.25 188 LYS A C 1
ATOM 1411 O O . LYS A 1 188 ? 17.975 24.467 -23.574 1.00 60.25 188 LYS A O 1
ATOM 1416 N N . GLU A 1 189 ? 19.941 24.363 -24.687 1.00 64.31 189 GLU A N 1
ATOM 1417 C CA . GLU A 1 189 ? 19.424 24.277 -26.051 1.00 64.31 189 GLU A CA 1
ATOM 1418 C C . GLU A 1 189 ? 19.002 22.850 -26.419 1.00 64.31 189 GLU A C 1
ATOM 1420 O O . GLU A 1 189 ? 19.595 21.861 -25.987 1.00 64.31 189 GLU A O 1
ATOM 1425 N N . ARG A 1 190 ? 17.921 22.736 -27.196 1.00 60.72 190 ARG A N 1
ATOM 1426 C CA . ARG A 1 190 ? 17.495 21.461 -27.785 1.00 60.72 190 ARG A CA 1
ATOM 1427 C C . ARG A 1 190 ? 18.189 21.292 -29.131 1.00 60.72 190 ARG A C 1
ATOM 1429 O O . ARG A 1 190 ? 18.157 22.220 -29.930 1.00 60.72 190 ARG A O 1
ATOM 1436 N N . ALA A 1 191 ? 18.717 20.099 -29.397 1.00 59.41 191 ALA A N 1
ATOM 1437 C CA . ALA A 1 191 ? 19.150 19.729 -30.741 1.00 59.41 191 ALA A CA 1
ATOM 1438 C C . ALA A 1 191 ? 17.973 19.840 -31.727 1.00 59.41 191 ALA A C 1
ATOM 1440 O O . ALA A 1 191 ? 16.833 19.496 -31.385 1.00 59.41 191 ALA A O 1
ATOM 1441 N N . ALA A 1 192 ? 18.250 20.346 -32.927 1.00 67.25 192 ALA A N 1
ATOM 1442 C CA . ALA A 1 192 ? 17.258 20.478 -33.984 1.00 67.25 192 ALA A CA 1
ATOM 1443 C C . ALA A 1 192 ? 16.768 19.093 -34.464 1.00 67.25 192 ALA A C 1
ATOM 1445 O O . ALA A 1 192 ? 17.514 18.111 -34.378 1.00 67.25 192 ALA A O 1
ATOM 1446 N N . PRO A 1 193 ? 15.528 18.980 -34.973 1.00 52.88 193 PRO A N 1
ATOM 1447 C CA . PRO A 1 193 ? 15.041 17.741 -35.576 1.00 52.88 193 PRO A CA 1
ATOM 1448 C C . PRO A 1 193 ? 15.979 17.255 -36.694 1.00 52.88 193 PRO A C 1
ATOM 1450 O O . PRO A 1 193 ? 16.320 18.026 -37.584 1.00 52.88 193 PRO A O 1
ATOM 1453 N N . GLY A 1 194 ? 16.395 15.986 -36.643 1.00 63.44 194 GLY A N 1
ATOM 1454 C CA . GLY A 1 194 ? 17.283 15.374 -37.644 1.00 63.44 194 GLY A CA 1
ATOM 1455 C C . GLY A 1 194 ? 18.786 15.524 -37.378 1.00 63.44 194 GLY A C 1
ATOM 1456 O O . GLY A 1 194 ? 19.578 14.892 -38.070 1.00 63.44 194 GLY A O 1
ATOM 1457 N N . ALA A 1 195 ? 19.194 16.293 -36.364 1.00 64.00 195 ALA A N 1
ATOM 1458 C CA . ALA A 1 195 ? 20.594 16.351 -35.956 1.00 64.00 195 ALA A CA 1
ATOM 1459 C C . ALA A 1 195 ? 21.049 15.006 -35.361 1.00 64.00 195 ALA A C 1
ATOM 1461 O O . ALA A 1 195 ? 20.344 14.408 -34.543 1.00 64.00 195 ALA A O 1
ATOM 1462 N N . VAL A 1 196 ? 22.241 14.549 -35.750 1.00 54.94 196 VAL A N 1
ATOM 1463 C CA . VAL A 1 196 ? 22.888 13.375 -35.152 1.00 54.94 196 VAL A CA 1
ATOM 1464 C C . VAL A 1 196 ? 23.248 13.725 -33.709 1.00 54.94 196 VAL A C 1
ATOM 1466 O O . VAL A 1 196 ? 24.102 14.572 -33.459 1.00 54.94 196 VAL A O 1
ATOM 1469 N N . VAL A 1 197 ? 22.546 13.117 -32.753 1.00 56.38 197 VAL A N 1
ATOM 1470 C CA . VAL A 1 197 ? 22.828 13.282 -31.325 1.00 56.38 197 VAL A CA 1
ATOM 1471 C C . VAL A 1 197 ? 23.891 12.259 -30.949 1.00 56.38 197 VAL A C 1
ATOM 1473 O O . VAL A 1 197 ? 23.624 11.059 -30.963 1.00 56.38 197 VAL A O 1
ATOM 1476 N N . ASP A 1 198 ? 25.094 12.739 -30.644 1.00 55.59 198 ASP A N 1
ATOM 1477 C CA . ASP A 1 198 ? 26.171 11.903 -30.116 1.00 55.59 198 ASP A CA 1
ATOM 1478 C C . ASP A 1 198 ? 25.758 11.270 -28.769 1.00 55.59 198 ASP A C 1
ATOM 1480 O O . ASP A 1 198 ? 25.005 11.851 -27.983 1.00 55.59 198 ASP A O 1
ATOM 1484 N N . ASN A 1 199 ? 26.230 10.049 -28.512 1.00 52.22 199 ASN A N 1
ATOM 1485 C CA . ASN A 1 199 ? 25.861 9.208 -27.366 1.00 52.22 199 ASN A CA 1
ATOM 1486 C C . ASN A 1 199 ? 26.461 9.708 -26.030 1.00 52.22 199 ASN A C 1
ATOM 1488 O O . ASN A 1 199 ? 26.261 9.131 -24.964 1.00 52.22 199 ASN A O 1
ATOM 1492 N N . SER A 1 200 ? 27.180 10.825 -26.065 1.00 54.59 200 SER A N 1
ATOM 1493 C CA . SER A 1 200 ? 27.870 11.449 -24.943 1.00 54.59 200 SER A CA 1
ATOM 1494 C C . SER A 1 200 ? 26.905 12.188 -23.996 1.00 54.59 200 SER A C 1
ATOM 1496 O O . SER A 1 200 ? 26.899 13.411 -23.869 1.00 54.59 200 SER A O 1
ATOM 1498 N N . ALA A 1 201 ? 26.062 11.448 -23.270 1.00 49.72 201 ALA A N 1
ATOM 1499 C CA . ALA A 1 201 ? 25.361 11.996 -22.109 1.00 49.72 201 ALA A CA 1
ATOM 1500 C C . ALA A 1 201 ? 26.358 12.141 -20.942 1.00 49.72 201 ALA A C 1
ATOM 1502 O O . ALA A 1 201 ? 26.859 11.118 -20.482 1.00 49.72 201 ALA A O 1
ATOM 1503 N N . PRO A 1 202 ? 26.649 13.349 -20.416 1.00 49.59 202 PRO A N 1
ATOM 1504 C CA . PRO A 1 202 ? 27.595 13.498 -19.314 1.00 49.59 202 PRO A CA 1
ATOM 1505 C C . PRO A 1 202 ? 27.027 12.830 -18.055 1.00 49.59 202 PRO A C 1
ATOM 1507 O O . PRO A 1 202 ? 26.173 13.381 -17.359 1.00 49.59 202 PRO A O 1
ATOM 1510 N N . ALA A 1 203 ? 27.468 11.605 -17.786 1.00 49.59 203 ALA A N 1
ATOM 1511 C CA . ALA A 1 203 ? 27.268 10.940 -16.512 1.00 49.59 203 ALA A CA 1
ATOM 1512 C C . ALA A 1 203 ? 28.303 11.483 -15.506 1.00 49.59 203 ALA A C 1
ATOM 1514 O O . ALA A 1 203 ? 29.392 11.900 -15.904 1.00 49.59 203 ALA A O 1
ATOM 1515 N N . PRO A 1 204 ? 27.986 11.534 -14.200 1.00 49.00 204 PRO A N 1
ATOM 1516 C CA . PRO A 1 204 ? 28.992 11.852 -13.195 1.00 49.00 204 PRO A CA 1
ATOM 1517 C C . PRO A 1 204 ? 30.108 10.787 -13.228 1.00 49.00 204 PRO A C 1
ATOM 1519 O O . PRO A 1 204 ? 29.784 9.599 -13.292 1.00 49.00 204 PRO A O 1
ATOM 1522 N N . PRO A 1 205 ? 31.393 11.182 -13.140 1.00 54.09 205 PRO A N 1
ATOM 1523 C CA . PRO A 1 205 ? 32.520 10.265 -13.300 1.00 54.09 205 PRO A CA 1
ATOM 1524 C C . PRO A 1 205 ? 32.480 9.150 -12.251 1.00 54.09 205 PRO A C 1
ATOM 1526 O O . PRO A 1 205 ? 32.358 9.430 -11.051 1.00 54.09 205 PRO A O 1
ATOM 1529 N N . ALA A 1 206 ? 32.613 7.891 -12.679 1.00 55.38 206 ALA A N 1
ATOM 1530 C CA . ALA A 1 206 ? 32.532 6.708 -11.824 1.00 55.38 206 ALA A CA 1
ATOM 1531 C C . ALA A 1 206 ? 33.748 6.548 -10.894 1.00 55.38 206 ALA A C 1
ATOM 1533 O O . ALA A 1 206 ? 34.542 5.614 -10.993 1.00 55.38 206 ALA A O 1
ATOM 1534 N N . LYS A 1 207 ? 33.890 7.423 -9.903 1.00 61.41 207 LYS A N 1
ATOM 1535 C CA . LYS A 1 207 ? 34.847 7.226 -8.812 1.00 61.41 207 LYS A CA 1
ATOM 1536 C C . LYS A 1 207 ? 34.229 6.269 -7.792 1.00 61.41 207 LYS A C 1
ATOM 1538 O O . LYS A 1 207 ? 33.457 6.746 -6.966 1.00 61.41 207 LYS A O 1
ATOM 1543 N N . ARG A 1 208 ? 34.537 4.955 -7.860 1.00 58.59 208 ARG A N 1
ATOM 1544 C CA . ARG A 1 208 ? 34.719 4.024 -6.700 1.00 58.59 208 ARG A CA 1
ATOM 1545 C C . ARG A 1 208 ? 34.677 2.512 -7.013 1.00 58.59 208 ARG A C 1
ATOM 1547 O O . ARG A 1 208 ? 35.082 1.748 -6.148 1.00 58.59 208 ARG A O 1
ATOM 1554 N N . SER A 1 209 ? 34.203 2.031 -8.173 1.00 76.94 209 SER A N 1
ATOM 1555 C CA . SER A 1 209 ? 34.196 0.573 -8.451 1.00 76.94 209 SER A CA 1
ATOM 1556 C C . SER A 1 209 ? 34.091 0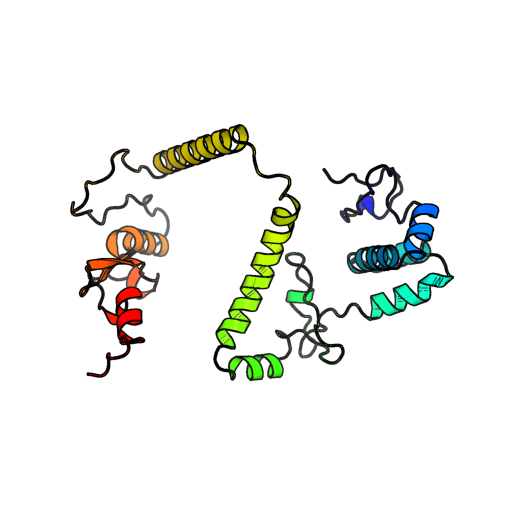.206 -9.937 1.00 76.94 209 SER A C 1
ATOM 1558 O O . SER A 1 209 ? 33.516 0.954 -10.725 1.00 76.94 209 SER A O 1
ATOM 1560 N N . ALA A 1 210 ? 34.556 -0.996 -10.306 1.00 74.50 210 ALA A N 1
ATOM 1561 C CA . ALA A 1 210 ? 34.411 -1.553 -11.659 1.00 74.50 210 ALA A CA 1
ATOM 1562 C C . ALA A 1 210 ? 32.942 -1.626 -12.120 1.00 74.50 210 ALA A C 1
ATOM 1564 O O . ALA A 1 210 ? 32.636 -1.416 -13.291 1.00 74.50 210 ALA A O 1
ATOM 1565 N N . LYS A 1 211 ? 32.010 -1.851 -11.184 1.00 73.12 211 LYS A N 1
ATOM 1566 C CA . LYS A 1 211 ? 30.566 -1.844 -11.453 1.00 73.12 211 LYS A CA 1
ATOM 1567 C C . LYS A 1 211 ? 30.052 -0.445 -11.806 1.00 73.12 211 LYS A C 1
ATOM 1569 O O . LYS A 1 211 ? 29.221 -0.315 -12.699 1.00 73.12 211 LYS A O 1
ATOM 1574 N N . ALA A 1 212 ? 30.560 0.590 -11.137 1.00 71.06 212 ALA A N 1
ATOM 1575 C CA . ALA A 1 212 ? 30.237 1.976 -11.464 1.00 71.06 212 ALA A CA 1
ATOM 1576 C C . ALA A 1 212 ? 30.803 2.371 -12.838 1.00 71.06 212 ALA A C 1
ATOM 1578 O O . ALA A 1 212 ? 30.081 2.967 -13.629 1.00 71.06 212 ALA A O 1
ATOM 1579 N N . ALA A 1 213 ? 32.036 1.959 -13.156 1.00 76.31 213 ALA A N 1
ATOM 1580 C CA . ALA A 1 213 ? 32.642 2.189 -14.470 1.00 76.31 213 ALA A CA 1
ATOM 1581 C C . ALA A 1 213 ? 31.876 1.473 -15.598 1.00 76.31 213 ALA A C 1
ATOM 1583 O O . ALA A 1 213 ? 31.653 2.044 -16.663 1.00 76.31 213 ALA A O 1
ATOM 1584 N N . GLY A 1 214 ? 31.410 0.242 -15.355 1.00 76.19 214 GLY A N 1
ATOM 1585 C CA . GLY A 1 214 ? 30.553 -0.482 -16.298 1.00 76.19 214 GLY A CA 1
ATOM 1586 C C . GLY A 1 214 ? 29.202 0.204 -16.515 1.00 76.19 214 GLY A C 1
ATOM 1587 O O . GLY A 1 214 ? 28.716 0.262 -17.642 1.00 76.19 214 GLY A O 1
ATOM 1588 N N . LEU A 1 215 ? 28.600 0.757 -15.457 1.00 76.12 215 LEU A N 1
ATOM 1589 C CA . LEU A 1 215 ? 27.330 1.480 -15.553 1.00 76.12 215 LEU A CA 1
ATOM 1590 C C . LEU A 1 215 ? 27.480 2.821 -16.286 1.00 76.12 215 LEU A C 1
ATOM 1592 O O . LEU A 1 215 ? 26.619 3.167 -17.089 1.00 76.12 215 LEU A O 1
ATOM 1596 N N . GLU A 1 216 ? 28.570 3.549 -16.041 1.00 76.25 216 GLU A N 1
ATOM 1597 C CA . GLU A 1 216 ? 28.912 4.775 -16.770 1.00 76.25 216 GLU A CA 1
ATOM 1598 C C . GLU A 1 216 ? 29.113 4.484 -18.262 1.00 76.25 216 GLU A C 1
ATOM 1600 O O . GLU A 1 216 ? 28.481 5.117 -19.105 1.00 76.25 216 GLU A O 1
ATOM 1605 N N . ARG A 1 217 ? 29.891 3.445 -18.592 1.00 74.06 217 ARG A N 1
ATOM 1606 C CA . ARG A 1 217 ? 30.076 2.988 -19.976 1.00 74.06 217 ARG A CA 1
ATOM 1607 C C . ARG A 1 217 ? 28.752 2.595 -20.627 1.00 74.06 217 ARG A C 1
ATOM 1609 O O . ARG A 1 217 ? 28.493 2.959 -21.770 1.00 74.06 217 ARG A O 1
ATOM 1616 N N . TRP A 1 218 ? 27.889 1.887 -19.899 1.00 79.06 218 TRP A N 1
ATOM 1617 C CA . TRP A 1 218 ? 26.570 1.525 -20.404 1.00 79.06 218 TRP A CA 1
ATOM 1618 C C . TRP A 1 218 ? 25.706 2.758 -20.676 1.00 79.06 218 TRP A C 1
ATOM 1620 O O . TRP A 1 218 ? 25.087 2.837 -21.733 1.00 79.06 218 TRP A O 1
ATOM 1630 N N . ALA A 1 219 ? 25.697 3.733 -19.766 1.00 76.19 219 ALA A N 1
ATOM 1631 C CA . ALA A 1 219 ? 24.952 4.975 -19.936 1.00 76.19 219 ALA A CA 1
ATOM 1632 C C . ALA A 1 219 ? 25.424 5.780 -21.160 1.00 76.19 219 ALA A C 1
ATOM 1634 O O . ALA A 1 219 ? 24.588 6.352 -21.855 1.00 76.19 219 ALA A O 1
ATOM 1635 N N . LEU A 1 220 ? 26.735 5.780 -21.424 1.00 72.38 220 LEU A N 1
ATOM 1636 C CA . LEU A 1 220 ? 27.370 6.510 -22.525 1.00 72.38 220 LEU A CA 1
ATOM 1637 C C . LEU A 1 220 ? 27.292 5.808 -23.883 1.00 72.38 220 LEU A C 1
ATOM 1639 O O . LEU A 1 220 ? 27.331 6.474 -24.909 1.00 72.38 220 LEU A O 1
ATOM 1643 N N . HIS A 1 221 ? 27.256 4.475 -23.921 1.00 75.19 221 HIS A N 1
ATOM 1644 C CA . HIS A 1 221 ? 27.449 3.749 -25.184 1.00 75.19 221 HIS A CA 1
ATOM 1645 C C . HIS A 1 221 ? 26.377 2.697 -25.474 1.00 75.19 221 HIS A C 1
ATOM 1647 O O . HIS A 1 221 ? 26.202 2.307 -26.627 1.00 75.19 221 HIS A O 1
ATOM 1653 N N . CYS A 1 222 ? 25.628 2.246 -24.465 1.00 79.75 222 CYS A N 1
ATOM 1654 C CA . CYS A 1 222 ? 24.789 1.050 -24.581 1.00 79.75 222 CYS A CA 1
ATOM 1655 C C . CYS A 1 222 ? 23.345 1.221 -24.081 1.00 79.75 222 CYS A C 1
ATOM 1657 O O . CYS A 1 222 ? 22.574 0.270 -24.200 1.00 79.75 222 CYS A O 1
ATOM 1659 N N . ALA A 1 223 ? 22.962 2.375 -23.521 1.00 83.56 223 ALA A N 1
ATOM 1660 C CA . ALA A 1 223 ? 21.656 2.570 -22.879 1.00 83.56 223 ALA A CA 1
ATOM 1661 C C . ALA A 1 223 ? 20.477 2.587 -23.862 1.00 83.56 223 ALA A C 1
ATOM 1663 O O . ALA A 1 223 ? 19.333 2.308 -23.491 1.00 83.56 223 ALA A O 1
ATOM 1664 N N . TRP A 1 224 ? 20.751 2.889 -25.126 1.00 86.56 224 TRP A N 1
ATOM 1665 C CA . TRP A 1 224 ? 19.766 2.890 -26.194 1.00 86.56 224 TRP A CA 1
ATOM 1666 C C . TRP A 1 224 ? 20.361 2.334 -27.488 1.00 86.56 224 TRP A C 1
ATOM 1668 O O . TRP A 1 224 ? 21.572 2.156 -27.614 1.00 86.56 224 TRP A O 1
ATOM 1678 N N . ALA A 1 225 ? 19.486 2.021 -28.437 1.00 89.12 225 ALA A N 1
ATOM 1679 C CA . ALA A 1 225 ? 19.850 1.640 -29.793 1.00 89.12 225 ALA A CA 1
ATOM 1680 C C . ALA A 1 225 ? 18.790 2.072 -30.798 1.00 89.12 225 ALA A C 1
ATOM 1682 O O . ALA A 1 225 ? 17.631 2.273 -30.444 1.00 89.12 225 ALA A O 1
ATOM 1683 N N . GLN A 1 226 ? 19.177 2.177 -32.059 1.00 90.75 226 GLN A N 1
ATOM 1684 C CA . GLN A 1 226 ? 18.292 2.501 -33.162 1.00 90.75 226 GLN A CA 1
ATOM 1685 C C . GLN A 1 226 ? 17.826 1.224 -33.871 1.00 90.75 226 GLN A C 1
ATOM 1687 O O . GLN A 1 226 ? 18.633 0.370 -34.226 1.00 90.75 226 GLN A O 1
ATOM 1692 N N . CYS A 1 227 ? 16.521 1.069 -34.083 1.00 91.25 227 CYS A N 1
ATOM 1693 C CA . CYS A 1 227 ? 15.985 -0.055 -34.849 1.00 91.25 227 CYS A CA 1
ATOM 1694 C C . CYS A 1 227 ? 16.457 0.004 -36.309 1.00 91.25 227 CYS A C 1
ATOM 1696 O O . CYS A 1 227 ? 16.218 1.008 -36.977 1.00 91.25 227 CYS A O 1
ATOM 1698 N N . GLU A 1 228 ? 17.023 -1.088 -36.825 1.00 91.38 228 GLU A N 1
ATOM 1699 C CA . GLU A 1 228 ? 17.500 -1.171 -38.217 1.00 91.38 228 GLU A CA 1
ATOM 1700 C C . GLU A 1 228 ? 16.379 -1.016 -39.254 1.00 91.38 228 GLU A C 1
ATOM 1702 O O . GLU A 1 228 ? 16.619 -0.502 -40.339 1.00 91.38 228 GLU A O 1
ATOM 1707 N N . ALA A 1 229 ? 15.146 -1.413 -38.923 1.00 88.12 229 ALA A N 1
ATOM 1708 C CA . ALA A 1 229 ? 14.022 -1.336 -39.858 1.00 88.12 229 ALA A CA 1
ATOM 1709 C C . ALA A 1 229 ? 13.308 0.023 -39.855 1.00 88.12 229 ALA A C 1
ATOM 1711 O O . ALA A 1 229 ? 12.902 0.509 -40.903 1.00 88.12 229 ALA A O 1
ATOM 1712 N N . CYS A 1 230 ? 13.082 0.615 -38.678 1.00 86.19 230 CYS A N 1
ATOM 1713 C CA . CYS A 1 230 ? 12.218 1.797 -38.550 1.00 86.19 230 CYS A CA 1
ATOM 1714 C C . CYS A 1 230 ? 12.911 3.030 -37.966 1.00 86.19 230 CYS A C 1
ATOM 1716 O O . CYS A 1 230 ? 12.251 4.042 -37.740 1.00 86.19 230 CYS A O 1
ATOM 1718 N N . GLY A 1 231 ? 14.207 2.947 -37.656 1.00 85.12 231 GLY A N 1
ATOM 1719 C CA . GLY A 1 231 ? 14.992 4.075 -37.158 1.00 85.12 231 GLY A CA 1
ATOM 1720 C C . GLY A 1 231 ? 14.606 4.568 -35.759 1.00 85.12 231 GLY A C 1
ATOM 1721 O O . GLY A 1 231 ? 15.156 5.565 -35.296 1.00 85.12 231 GLY A O 1
ATOM 1722 N N . LEU A 1 232 ? 13.666 3.909 -35.074 1.00 85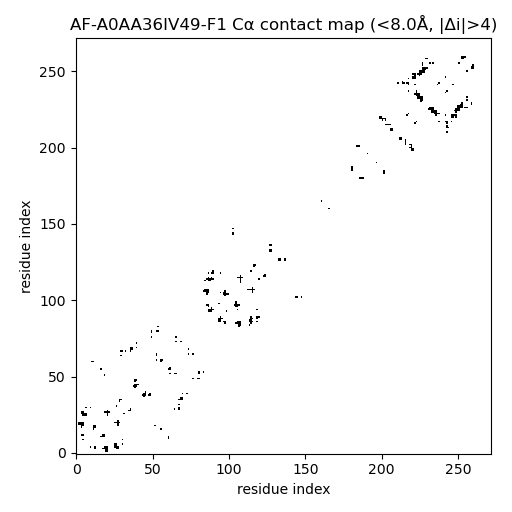.44 232 LEU A N 1
ATOM 1723 C CA . LEU A 1 232 ? 13.226 4.312 -33.739 1.00 85.44 232 LEU A CA 1
ATOM 1724 C C . LEU A 1 232 ? 14.273 4.003 -32.676 1.00 85.44 232 LEU A C 1
ATOM 1726 O O . LEU A 1 232 ? 14.878 2.932 -32.686 1.00 85.44 232 LEU A O 1
ATOM 1730 N N . MET A 1 233 ? 14.390 4.906 -31.703 1.00 87.56 233 MET A N 1
ATOM 1731 C CA . MET A 1 233 ? 15.194 4.678 -30.508 1.00 87.56 233 MET A CA 1
ATOM 1732 C C . MET A 1 233 ? 14.501 3.701 -29.557 1.00 87.56 233 MET A C 1
ATOM 1734 O O . MET A 1 233 ? 13.326 3.852 -29.214 1.00 87.56 233 MET A O 1
ATOM 1738 N N . LEU A 1 234 ? 15.258 2.710 -29.113 1.00 85.69 234 LEU A N 1
ATOM 1739 C CA . LEU A 1 234 ? 14.861 1.649 -28.205 1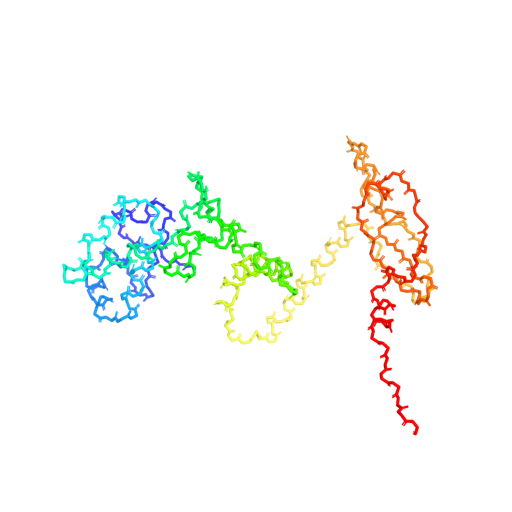.00 85.69 234 LEU A CA 1
ATOM 1740 C C . LEU A 1 234 ? 15.733 1.740 -26.960 1.00 85.69 234 LEU A C 1
ATOM 1742 O O . LEU A 1 234 ? 16.952 1.837 -27.073 1.00 85.69 234 LEU A O 1
ATOM 1746 N N . ALA A 1 235 ? 15.122 1.680 -25.779 1.00 85.81 235 ALA A N 1
ATOM 1747 C CA . ALA A 1 235 ? 15.877 1.467 -24.551 1.00 85.81 235 ALA A CA 1
ATOM 1748 C C . ALA A 1 235 ? 16.425 0.035 -24.547 1.00 85.81 235 ALA A C 1
ATOM 1750 O O . ALA A 1 235 ? 15.706 -0.899 -24.909 1.00 85.81 235 ALA A O 1
ATOM 1751 N N . ARG A 1 236 ? 17.686 -0.134 -24.147 1.00 83.62 236 ARG A N 1
ATOM 1752 C CA . ARG A 1 236 ? 18.288 -1.456 -23.957 1.00 83.62 236 ARG A CA 1
ATOM 1753 C C . ARG A 1 236 ? 18.198 -1.880 -22.504 1.00 83.62 236 ARG A C 1
ATOM 1755 O O . ARG A 1 236 ? 18.254 -1.050 -21.602 1.00 83.62 236 ARG A O 1
ATOM 1762 N N . ASP A 1 237 ? 18.108 -3.184 -22.289 1.00 82.31 237 ASP A N 1
ATOM 1763 C CA . ASP A 1 237 ? 18.156 -3.739 -20.945 1.00 82.31 237 ASP A CA 1
ATOM 1764 C C . ASP A 1 237 ? 19.586 -3.703 -20.399 1.00 82.31 237 ASP A C 1
ATOM 1766 O O . ASP A 1 237 ? 20.570 -3.936 -21.112 1.00 82.31 237 ASP A O 1
ATOM 1770 N N . LEU A 1 238 ? 19.696 -3.430 -19.102 1.00 81.44 238 LEU A N 1
ATOM 1771 C CA . LEU A 1 238 ? 20.960 -3.497 -18.387 1.00 81.44 238 LEU A CA 1
ATOM 1772 C C . LEU A 1 238 ? 21.308 -4.969 -18.132 1.00 81.44 238 LEU A C 1
ATOM 1774 O O . LEU A 1 238 ? 20.726 -5.617 -17.265 1.00 81.44 238 LEU A O 1
ATOM 1778 N N . THR A 1 239 ? 22.263 -5.502 -18.888 1.00 83.44 239 THR A N 1
ATOM 1779 C CA . THR A 1 239 ? 22.723 -6.893 -18.785 1.00 83.44 239 THR A CA 1
ATOM 1780 C C . THR A 1 239 ? 24.219 -6.948 -18.498 1.00 83.44 239 THR A C 1
ATOM 1782 O O . THR A 1 239 ? 24.954 -5.996 -18.757 1.00 83.44 239 THR A O 1
ATOM 1785 N N . GLN A 1 240 ? 24.718 -8.093 -18.026 1.00 79.69 240 GLN A N 1
ATOM 1786 C CA . GLN A 1 240 ? 26.160 -8.270 -17.821 1.00 79.69 240 GLN A CA 1
ATOM 1787 C C . GLN A 1 240 ? 26.951 -8.014 -19.116 1.00 79.69 240 GLN A C 1
ATOM 1789 O O . GLN A 1 240 ? 27.985 -7.353 -19.091 1.00 79.69 240 GLN A O 1
ATOM 1794 N N . LYS A 1 241 ? 26.419 -8.449 -20.269 1.00 79.69 241 LYS A N 1
ATOM 1795 C CA . LYS A 1 241 ? 27.034 -8.209 -21.583 1.00 79.69 241 LYS A CA 1
ATOM 1796 C C . LYS A 1 241 ? 27.141 -6.717 -21.905 1.00 79.69 241 LYS A C 1
ATOM 1798 O O . LYS A 1 241 ? 28.178 -6.294 -22.408 1.00 79.69 241 LYS A O 1
ATOM 1803 N N . SER A 1 242 ? 26.105 -5.931 -21.601 1.00 76.69 242 SER A N 1
ATOM 1804 C CA . SER A 1 242 ? 26.059 -4.490 -21.889 1.00 76.69 242 SER A CA 1
ATOM 1805 C C . SER A 1 242 ? 26.928 -3.646 -20.951 1.00 76.69 242 SER A C 1
ATOM 1807 O O . SER A 1 242 ? 27.193 -2.490 -21.261 1.00 76.69 242 SER A O 1
ATOM 1809 N N . LEU A 1 243 ? 27.368 -4.216 -19.824 1.00 77.81 243 LEU A N 1
ATOM 1810 C CA . LEU A 1 243 ? 28.322 -3.604 -18.894 1.00 77.81 243 LEU A CA 1
ATOM 1811 C C . LEU A 1 243 ? 29.786 -3.887 -19.271 1.00 77.81 243 LEU A C 1
ATOM 1813 O O . LEU A 1 243 ? 30.674 -3.132 -18.886 1.00 77.81 243 LEU A O 1
ATOM 1817 N N . THR A 1 244 ? 30.050 -4.985 -19.988 1.00 77.00 244 THR A N 1
ATOM 1818 C CA . THR A 1 244 ? 31.420 -5.452 -20.284 1.00 77.00 244 THR A CA 1
ATOM 1819 C C . THR A 1 244 ? 31.907 -5.152 -21.697 1.00 77.00 244 THR A C 1
ATOM 1821 O O . THR A 1 244 ? 33.114 -5.116 -21.922 1.00 77.00 244 THR A O 1
ATOM 1824 N N . ARG A 1 245 ? 30.997 -4.982 -22.662 1.00 77.56 245 ARG A N 1
ATOM 1825 C CA . ARG A 1 245 ? 31.338 -4.789 -24.076 1.00 77.56 245 ARG A CA 1
ATOM 1826 C C . ARG A 1 245 ? 30.510 -3.670 -24.679 1.00 77.56 245 ARG A C 1
ATOM 1828 O O . ARG A 1 245 ? 29.318 -3.559 -24.387 1.00 77.56 245 ARG A O 1
ATOM 1835 N N . ASP A 1 246 ? 31.145 -2.919 -25.567 1.00 77.19 246 ASP A N 1
ATOM 1836 C CA . ASP A 1 246 ? 30.461 -1.934 -26.389 1.00 77.19 246 ASP A CA 1
ATOM 1837 C C . ASP A 1 246 ? 29.481 -2.657 -27.308 1.00 77.19 246 ASP A C 1
ATOM 1839 O O . ASP A 1 246 ? 29.765 -3.727 -27.860 1.00 77.19 246 ASP A O 1
ATOM 1843 N N . GLN A 1 247 ? 28.285 -2.098 -27.428 1.00 80.88 247 GLN A N 1
ATOM 1844 C CA . GLN A 1 247 ? 27.244 -2.654 -28.273 1.00 80.88 247 GLN A CA 1
ATOM 1845 C C . GLN A 1 247 ? 27.026 -1.758 -29.485 1.00 80.88 247 GLN A C 1
ATOM 1847 O O . GLN A 1 247 ? 27.171 -0.542 -29.411 1.00 80.88 247 GLN A O 1
ATOM 1852 N N . LYS A 1 248 ? 26.635 -2.363 -30.611 1.00 85.19 248 LYS A N 1
ATOM 1853 C CA . LYS A 1 248 ? 26.325 -1.618 -31.837 1.00 85.19 248 LYS A CA 1
ATOM 1854 C C . LYS A 1 248 ? 25.232 -0.586 -31.571 1.00 85.19 248 LYS A C 1
ATOM 1856 O O . LYS A 1 248 ? 24.298 -0.873 -30.826 1.00 85.19 248 LYS A O 1
ATOM 1861 N N . VAL A 1 249 ? 25.308 0.573 -32.219 1.00 86.25 249 VAL A N 1
ATOM 1862 C CA . VAL A 1 249 ? 24.270 1.618 -32.130 1.00 86.25 249 VAL A CA 1
ATOM 1863 C C . VAL A 1 249 ? 22.936 1.117 -32.686 1.00 86.25 249 VAL A C 1
ATOM 1865 O O . VAL A 1 249 ? 21.881 1.558 -32.246 1.00 86.25 249 VAL A O 1
ATOM 1868 N N . THR A 1 250 ? 22.961 0.143 -33.597 1.00 90.38 250 THR A N 1
ATOM 1869 C CA . THR A 1 250 ? 21.760 -0.466 -34.163 1.00 90.38 250 THR A CA 1
ATOM 1870 C C . THR A 1 250 ? 21.290 -1.691 -33.375 1.00 90.38 250 THR A C 1
ATOM 1872 O O . THR A 1 250 ?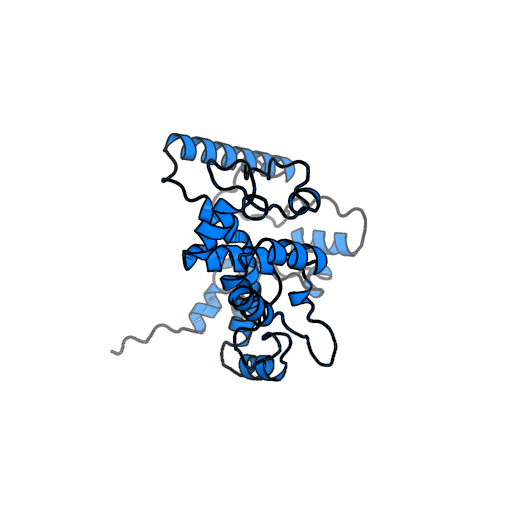 22.077 -2.400 -32.740 1.00 90.38 250 THR A O 1
ATOM 1875 N N . ALA A 1 251 ? 19.981 -1.934 -33.386 1.00 88.12 251 ALA A N 1
ATOM 1876 C CA . ALA A 1 251 ? 19.346 -3.122 -32.831 1.00 88.12 251 ALA A CA 1
ATOM 1877 C C . ALA A 1 251 ? 18.494 -3.823 -33.900 1.00 88.12 251 ALA A C 1
ATOM 1879 O O . ALA A 1 251 ? 17.814 -3.147 -34.684 1.00 88.12 251 ALA A O 1
ATOM 1880 N N . PRO A 1 252 ? 18.474 -5.168 -33.899 1.00 89.75 252 PRO A N 1
ATOM 1881 C CA . PRO A 1 252 ? 17.715 -5.928 -34.875 1.00 89.75 252 PRO A CA 1
ATOM 1882 C C . PRO A 1 252 ? 16.208 -5.653 -34.729 1.00 89.75 252 PRO A C 1
ATOM 1884 O O . PRO A 1 252 ? 15.722 -5.465 -33.605 1.00 89.75 252 PRO A O 1
ATOM 1887 N N . PRO A 1 253 ? 15.426 -5.703 -35.824 1.00 86.94 253 PRO A N 1
ATOM 1888 C CA . PRO A 1 253 ? 14.010 -5.327 -35.806 1.00 86.94 253 PRO A CA 1
ATOM 1889 C C . PRO A 1 253 ? 13.154 -6.123 -34.809 1.00 86.94 253 PRO A C 1
ATOM 1891 O O . PRO A 1 253 ? 12.187 -5.595 -34.267 1.00 86.94 253 PRO A O 1
ATOM 1894 N N . LEU A 1 254 ? 13.537 -7.365 -34.492 1.00 84.81 254 LEU A N 1
ATOM 1895 C CA . LEU A 1 254 ? 12.855 -8.216 -33.505 1.00 84.81 254 LEU A CA 1
ATOM 1896 C C . LEU A 1 254 ? 12.865 -7.644 -32.076 1.00 84.81 254 LEU A C 1
ATOM 1898 O O . LEU A 1 254 ? 11.979 -7.957 -31.284 1.00 84.81 254 LEU A O 1
ATOM 1902 N N . GLN A 1 255 ? 13.838 -6.793 -31.740 1.00 84.38 255 GLN A N 1
ATOM 1903 C CA . GLN A 1 255 ? 13.911 -6.122 -30.436 1.00 84.38 255 GLN A CA 1
ATOM 1904 C C . GLN A 1 255 ? 13.075 -4.832 -30.391 1.00 84.38 255 GLN A C 1
ATOM 1906 O O . GLN A 1 255 ? 12.823 -4.284 -29.317 1.00 84.38 255 GLN A O 1
ATOM 1911 N N . CYS A 1 256 ? 12.608 -4.336 -31.540 1.00 86.50 256 CYS A N 1
ATOM 1912 C CA . CYS A 1 256 ? 11.768 -3.151 -31.607 1.00 86.50 256 CYS A CA 1
ATOM 1913 C C . CYS A 1 256 ? 10.320 -3.505 -31.269 1.00 86.50 256 CYS A C 1
ATOM 1915 O O . CYS A 1 256 ? 9.656 -4.180 -32.052 1.00 86.50 256 CYS A O 1
ATOM 1917 N N . ARG A 1 257 ? 9.779 -2.979 -30.161 1.00 82.62 257 ARG A N 1
ATOM 1918 C CA . ARG A 1 257 ? 8.370 -3.216 -29.785 1.00 82.62 257 ARG A CA 1
ATOM 1919 C C . ARG A 1 257 ? 7.386 -2.857 -30.900 1.00 82.62 257 ARG A C 1
ATOM 1921 O O . ARG A 1 257 ? 6.448 -3.607 -31.114 1.00 82.62 257 ARG A O 1
ATOM 1928 N N . ARG A 1 258 ? 7.632 -1.762 -31.632 1.00 78.94 258 ARG A N 1
ATOM 1929 C CA . ARG A 1 258 ? 6.776 -1.314 -32.746 1.00 78.94 258 ARG A CA 1
ATOM 1930 C C . ARG A 1 258 ? 6.837 -2.254 -33.951 1.00 78.94 258 ARG A C 1
ATOM 1932 O O . ARG A 1 258 ? 5.818 -2.495 -34.587 1.00 78.94 258 ARG A O 1
ATOM 1939 N N . TYR A 1 259 ? 8.023 -2.762 -34.281 1.00 76.88 259 TYR A N 1
ATOM 1940 C CA . TYR A 1 259 ? 8.187 -3.675 -35.414 1.00 76.88 259 TYR A CA 1
ATOM 1941 C C . TYR A 1 259 ? 7.679 -5.078 -35.071 1.00 76.88 259 TYR A C 1
ATOM 1943 O O . TYR A 1 259 ? 7.005 -5.710 -35.875 1.00 76.88 259 TYR A O 1
ATOM 1951 N N . ARG A 1 260 ? 7.925 -5.532 -33.838 1.00 79.06 260 ARG A N 1
ATOM 1952 C CA . ARG A 1 260 ? 7.407 -6.791 -33.305 1.00 79.06 260 ARG A CA 1
ATOM 1953 C C . ARG A 1 260 ? 5.876 -6.813 -33.294 1.00 79.06 260 ARG A C 1
ATOM 1955 O O . ARG A 1 260 ? 5.292 -7.720 -33.870 1.00 79.06 260 ARG A O 1
ATOM 1962 N N . SER A 1 261 ? 5.230 -5.758 -32.789 1.00 70.81 261 SER A N 1
ATOM 1963 C CA . SER A 1 261 ? 3.764 -5.653 -32.813 1.00 70.81 261 SER A CA 1
ATOM 1964 C C . SER A 1 261 ? 3.170 -5.638 -34.225 1.00 70.81 261 SER A C 1
ATOM 1966 O O . SER A 1 261 ? 2.056 -6.109 -34.413 1.00 70.81 261 SER A O 1
ATOM 1968 N N . ALA A 1 262 ? 3.897 -5.112 -35.219 1.00 66.81 262 ALA A N 1
ATOM 1969 C CA . ALA A 1 262 ? 3.449 -5.109 -36.613 1.00 66.81 262 ALA A CA 1
ATOM 1970 C C . ALA A 1 262 ? 3.556 -6.491 -37.287 1.00 66.81 262 ALA A C 1
ATOM 1972 O O . ALA A 1 262 ? 2.824 -6.757 -38.235 1.00 66.81 262 ALA A O 1
ATOM 1973 N N . ARG A 1 263 ? 4.455 -7.370 -36.816 1.00 65.06 263 ARG A N 1
ATOM 1974 C CA . ARG A 1 263 ? 4.565 -8.757 -37.305 1.00 65.06 263 ARG A CA 1
ATOM 1975 C C . ARG A 1 263 ? 3.598 -9.704 -36.606 1.00 65.06 263 ARG A C 1
ATOM 1977 O O . ARG A 1 263 ? 3.067 -10.588 -37.264 1.00 65.06 263 ARG A O 1
ATOM 1984 N N . ASP A 1 264 ? 3.382 -9.515 -35.305 1.00 65.75 264 ASP A N 1
ATOM 1985 C CA . ASP A 1 264 ? 2.522 -10.388 -34.494 1.00 65.75 264 ASP A CA 1
ATOM 1986 C C . ASP A 1 264 ? 1.023 -10.155 -34.781 1.00 65.75 264 ASP A C 1
ATOM 1988 O O . ASP A 1 264 ? 0.192 -11.030 -34.550 1.00 65.75 264 ASP A O 1
ATOM 1992 N N . HIS A 1 265 ? 0.681 -8.995 -35.350 1.00 54.66 265 HIS A N 1
ATOM 1993 C CA . HIS A 1 265 ? -0.658 -8.669 -35.833 1.00 54.66 265 HIS A CA 1
ATOM 1994 C C . HIS A 1 265 ? -0.590 -8.190 -37.288 1.00 54.66 265 HIS A C 1
ATOM 1996 O O . HIS A 1 265 ? -0.678 -6.982 -37.534 1.00 54.66 265 HIS A O 1
ATOM 2002 N N . PRO A 1 266 ? -0.413 -9.097 -38.270 1.00 57.22 266 PRO A N 1
ATOM 2003 C CA . PRO A 1 266 ? -0.581 -8.707 -39.660 1.00 57.22 266 PRO A CA 1
ATOM 2004 C C . PRO A 1 266 ? -2.007 -8.170 -39.817 1.00 57.22 266 PRO A C 1
ATOM 2006 O O . PRO A 1 266 ? -2.964 -8.801 -39.364 1.00 57.22 266 PRO A O 1
ATOM 2009 N N . ALA A 1 267 ? -2.147 -6.976 -40.399 1.00 54.69 267 ALA A N 1
ATOM 2010 C CA . ALA A 1 267 ? -3.460 -6.410 -40.680 1.00 54.69 267 ALA A CA 1
ATOM 2011 C C . ALA A 1 267 ? -4.294 -7.449 -41.454 1.00 54.69 267 ALA A C 1
ATOM 2013 O O . ALA A 1 267 ? -3.737 -8.112 -42.340 1.00 54.69 267 ALA A O 1
ATOM 2014 N N . PRO A 1 268 ? -5.585 -7.638 -41.119 1.00 52.81 268 PRO A N 1
ATOM 2015 C CA . PRO A 1 268 ? -6.428 -8.569 -41.851 1.00 52.81 268 PRO A CA 1
ATOM 2016 C C . PRO A 1 268 ? -6.380 -8.181 -43.327 1.00 52.81 268 PRO A C 1
ATOM 2018 O O . PRO A 1 268 ? -6.609 -7.021 -43.675 1.00 52.81 268 PRO A O 1
ATOM 2021 N N . LYS A 1 269 ? -6.008 -9.142 -44.179 1.00 55.62 269 LYS A N 1
ATOM 2022 C CA . LYS A 1 269 ? -6.053 -8.944 -45.625 1.00 55.62 269 LYS A CA 1
ATOM 2023 C C . LYS A 1 269 ? -7.500 -8.606 -45.963 1.00 55.62 269 LYS A C 1
ATOM 2025 O O . LYS A 1 269 ? -8.389 -9.400 -45.660 1.00 55.62 269 LYS A O 1
ATOM 2030 N N . LEU A 1 270 ? -7.727 -7.413 -46.507 1.00 46.31 270 LEU A N 1
ATOM 2031 C CA . LEU A 1 270 ? -8.998 -7.095 -47.145 1.00 46.31 270 LEU A CA 1
ATOM 2032 C C . LEU A 1 270 ? -9.174 -8.145 -48.243 1.00 46.31 270 LEU A C 1
ATOM 2034 O O . LEU A 1 270 ? -8.283 -8.307 -49.074 1.00 46.31 270 LEU A O 1
ATOM 2038 N N . ALA A 1 271 ? -10.228 -8.947 -48.127 1.00 51.34 271 ALA A N 1
ATOM 2039 C CA . ALA A 1 271 ? -10.588 -9.901 -49.160 1.00 51.34 271 ALA A CA 1
ATOM 2040 C C . ALA A 1 271 ? -11.011 -9.101 -50.398 1.00 51.34 271 ALA A C 1
ATOM 2042 O O . ALA A 1 271 ? -11.855 -8.210 -50.267 1.00 51.34 271 ALA A O 1
ATOM 2043 N N . ASP A 1 272 ? -10.369 -9.393 -51.529 1.00 56.12 272 ASP A N 1
ATOM 2044 C CA . ASP A 1 272 ? -10.778 -8.930 -52.859 1.00 56.12 272 ASP A CA 1
ATOM 2045 C C . ASP A 1 272 ? -12.113 -9.571 -53.272 1.00 56.12 272 ASP A C 1
ATOM 2047 O O . ASP A 1 272 ? -12.329 -10.762 -52.931 1.00 56.12 272 ASP A O 1
#

Foldseek 3Di:
DFDAAQPPPPPCRVPPNRQGDDVPDNGHCLVDLVSLVVLLVDPNSLVVLLVSLLVDPDPVVSVSSLVSHPPVCSVVSVVSNV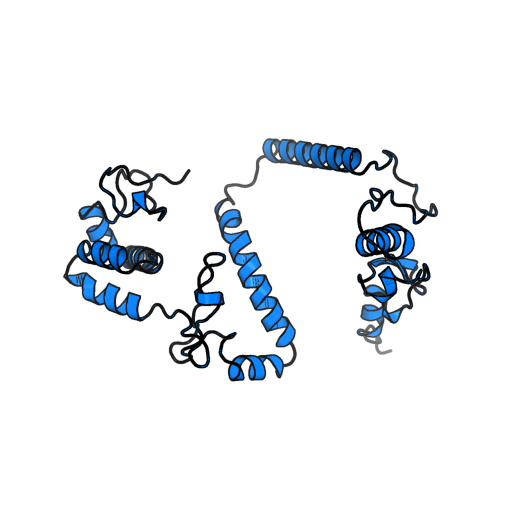VQQFQCAAPNDRDPQQPDPPLHTAGDPDPPPSGHCVRDVVSLVVQVPDDCSVVVVVVVVVCSVVCSVCVVVVVPPDDDDDPVRVVVVVVVVVVVVVVVCVVQVHDPDDDDPPDDDQLPRDDPDQPDDLQSQLVRQLSRAPQWAAEPPPRDIDGDDDDPCSSPDGDDNYDYLCRPPVSVVCVVCPDPPPDD

Organism: NCBI:txid2562239